Protein AF-A0A4R2QZV5-F1 (afdb_monomer_lite)

Structure (mmCIF, N/CA/C/O backbone):
data_AF-A0A4R2QZV5-F1
#
_entry.id   AF-A0A4R2QZV5-F1
#
loop_
_atom_site.group_PDB
_atom_site.id
_atom_site.type_symbol
_atom_site.label_atom_id
_atom_site.label_alt_id
_atom_site.label_comp_id
_atom_site.label_asym_id
_atom_site.label_entity_id
_atom_site.label_seq_id
_atom_site.pdbx_PDB_ins_code
_atom_site.Cartn_x
_atom_site.Cartn_y
_atom_site.Cartn_z
_atom_site.occupancy
_atom_site.B_iso_or_equiv
_atom_site.auth_seq_id
_atom_site.auth_comp_id
_atom_site.auth_asym_id
_atom_site.auth_atom_id
_atom_site.pdbx_PDB_model_num
ATOM 1 N N . MET A 1 1 ? -12.813 16.735 -7.550 1.00 34.84 1 MET A N 1
ATOM 2 C CA . MET A 1 1 ? -13.154 15.908 -6.375 1.00 34.84 1 MET A CA 1
ATOM 3 C C . MET A 1 1 ? -11.880 15.689 -5.577 1.00 34.84 1 MET A C 1
ATOM 5 O O . MET A 1 1 ? -10.913 15.198 -6.137 1.00 34.84 1 MET A O 1
ATOM 9 N N . SER A 1 2 ? -11.831 16.171 -4.337 1.00 33.59 2 SER A N 1
ATOM 10 C CA . SER A 1 2 ? -10.669 16.026 -3.454 1.00 33.59 2 SER A CA 1
ATOM 11 C C . SER A 1 2 ? -10.791 14.687 -2.725 1.00 33.59 2 SER A C 1
ATOM 13 O O . SER A 1 2 ? -11.632 14.533 -1.843 1.00 33.59 2 SER A O 1
ATOM 15 N N . THR A 1 3 ? -10.009 13.689 -3.127 1.00 48.59 3 THR A N 1
ATOM 16 C CA . THR A 1 3 ? -9.819 12.472 -2.331 1.00 48.59 3 THR A CA 1
ATOM 17 C C . THR A 1 3 ? -8.680 12.739 -1.360 1.00 48.59 3 THR A C 1
ATOM 19 O O . THR A 1 3 ? -7.524 12.433 -1.641 1.00 48.59 3 THR A O 1
ATOM 22 N N . ASN A 1 4 ? -8.989 13.372 -0.228 1.00 55.38 4 ASN A N 1
ATOM 23 C CA . ASN A 1 4 ? -8.030 13.482 0.865 1.00 55.38 4 ASN A CA 1
ATOM 24 C C . ASN A 1 4 ? -7.804 12.081 1.448 1.00 55.38 4 ASN A C 1
ATOM 26 O O . ASN A 1 4 ? -8.579 11.605 2.273 1.00 55.38 4 ASN A O 1
ATOM 30 N N . PHE A 1 5 ? -6.735 11.416 1.004 1.00 74.12 5 PHE A N 1
ATOM 31 C CA . PHE A 1 5 ? -6.313 10.117 1.531 1.00 74.12 5 PHE A CA 1
ATOM 32 C C . PHE A 1 5 ? -5.878 10.188 3.000 1.00 74.12 5 PHE A C 1
ATOM 34 O O . PHE A 1 5 ? -5.780 9.157 3.653 1.00 74.12 5 PHE A O 1
ATOM 41 N N . LEU A 1 6 ? -5.599 11.382 3.525 1.00 89.31 6 LEU A N 1
ATOM 42 C CA . LEU A 1 6 ? -5.077 11.557 4.872 1.00 89.31 6 LEU A CA 1
ATOM 43 C C . LEU A 1 6 ? -6.213 11.543 5.904 1.00 89.31 6 LEU A C 1
ATOM 45 O O . LEU A 1 6 ? -7.097 12.398 5.875 1.00 89.31 6 LEU A O 1
ATOM 49 N N . GLN A 1 7 ? -6.168 10.579 6.815 1.00 93.38 7 GLN A N 1
ATOM 50 C CA . GLN A 1 7 ? -7.101 10.419 7.927 1.00 93.38 7 GLN A CA 1
ATOM 51 C C . GLN A 1 7 ? -6.364 10.510 9.263 1.00 93.38 7 GLN A C 1
ATOM 53 O O . GLN A 1 7 ? -5.137 10.419 9.318 1.00 93.38 7 GLN A O 1
ATOM 58 N N . GLU A 1 8 ? -7.119 10.684 10.345 1.00 95.56 8 GLU A N 1
ATOM 59 C CA . GLU A 1 8 ? -6.585 10.710 11.703 1.00 95.56 8 GLU A CA 1
ATOM 60 C C . GLU A 1 8 ? -6.823 9.382 12.421 1.00 95.56 8 GLU A C 1
ATOM 62 O O . GLU A 1 8 ? -7.869 8.747 12.276 1.00 95.56 8 GLU A O 1
ATOM 67 N N . GLY A 1 9 ? -5.853 8.987 13.234 1.00 97.31 9 GLY A N 1
ATOM 68 C CA . GLY A 1 9 ? -5.904 7.822 14.104 1.00 97.31 9 GLY A CA 1
ATOM 69 C C . GLY A 1 9 ? -5.276 8.108 15.458 1.00 97.31 9 GLY A C 1
ATOM 70 O O . GLY A 1 9 ? -4.816 9.217 15.731 1.00 97.31 9 GLY A O 1
ATOM 71 N N . TRP A 1 10 ? -5.213 7.073 16.282 1.00 98.19 10 TRP A N 1
ATOM 72 C CA . TRP A 1 10 ? -4.488 7.061 17.542 1.00 98.19 10 TRP A CA 1
ATOM 73 C C . TRP A 1 10 ? -3.370 6.026 17.501 1.00 98.19 10 TRP A C 1
ATOM 75 O O . TRP A 1 10 ? -3.538 4.939 16.955 1.00 98.19 10 TRP A O 1
ATOM 85 N N . ALA A 1 11 ? -2.242 6.335 18.118 1.00 96.69 11 ALA A N 1
ATOM 86 C CA . ALA A 1 11 ? -1.211 5.364 18.463 1.00 96.69 11 ALA A CA 1
ATOM 87 C C . ALA A 1 11 ? -0.544 5.860 19.743 1.00 96.69 11 ALA A C 1
ATOM 89 O O . ALA A 1 11 ? -0.290 7.055 19.839 1.00 96.69 11 ALA A O 1
ATOM 90 N N . GLU A 1 12 ? -0.275 4.990 20.718 1.00 95.31 12 GLU A N 1
ATOM 91 C CA . GLU A 1 12 ? 0.458 5.367 21.943 1.00 95.31 12 GLU A CA 1
ATOM 92 C C . GLU A 1 12 ? -0.104 6.636 22.634 1.00 95.31 12 GLU A C 1
ATOM 94 O O . GLU A 1 12 ? 0.636 7.528 23.041 1.00 95.31 12 GLU A O 1
ATOM 99 N N . ASN A 1 13 ? -1.438 6.758 22.728 1.00 96.12 13 ASN A N 1
ATOM 100 C CA . ASN A 1 13 ? -2.152 7.910 23.309 1.00 96.12 13 ASN A CA 1
ATOM 101 C C . ASN A 1 13 ? -1.956 9.265 22.604 1.00 96.12 13 ASN A C 1
ATOM 103 O O . ASN A 1 13 ? -2.403 10.291 23.123 1.00 96.12 13 ASN A O 1
ATOM 107 N N . ARG A 1 14 ? -1.364 9.292 21.408 1.00 95.31 14 ARG A N 1
ATOM 108 C CA . ARG A 1 14 ? -1.182 10.505 20.603 1.00 95.31 14 ARG A CA 1
ATOM 109 C C . ARG A 1 14 ? -1.920 10.420 19.264 1.00 95.31 14 ARG A C 1
ATOM 111 O O . ARG A 1 14 ? -2.061 9.323 18.712 1.00 95.31 14 ARG A O 1
ATOM 118 N N . PRO A 1 15 ? -2.420 11.554 18.739 1.00 96.44 15 PRO A N 1
ATOM 119 C CA . PRO A 1 15 ? -3.034 11.566 17.423 1.00 96.44 15 PRO A CA 1
ATOM 120 C C . PRO A 1 15 ? -1.958 11.331 16.361 1.00 96.44 15 PRO A C 1
ATOM 122 O O . PRO A 1 15 ? -0.841 11.840 16.460 1.00 96.44 15 PRO A O 1
ATOM 125 N N . VAL A 1 16 ? -2.305 10.573 15.330 1.00 96.50 16 VAL A N 1
ATOM 126 C CA . VAL A 1 16 ? -1.460 10.337 14.156 1.00 96.50 16 VAL A CA 1
ATOM 127 C C . VAL A 1 16 ? -2.249 10.619 12.891 1.00 96.50 16 VAL A C 1
ATOM 129 O O . VAL A 1 16 ? -3.475 10.503 12.877 1.00 96.50 16 VAL A O 1
ATOM 132 N N . ARG A 1 17 ? -1.549 10.955 11.810 1.00 95.38 17 ARG A N 1
ATOM 133 C CA . ARG A 1 17 ? -2.134 11.003 10.470 1.00 95.38 17 ARG A CA 1
ATOM 134 C C . ARG A 1 17 ? -1.653 9.806 9.667 1.00 95.38 17 ARG A C 1
ATOM 136 O O . ARG A 1 17 ? -0.488 9.438 9.759 1.00 95.38 17 ARG A O 1
ATOM 143 N N . PHE A 1 18 ? -2.538 9.207 8.886 1.00 94.69 18 PHE A N 1
ATOM 144 C CA . PHE A 1 18 ? -2.209 8.068 8.035 1.00 94.69 18 PHE A CA 1
ATOM 145 C C . PHE A 1 18 ? -2.881 8.205 6.674 1.00 94.69 18 PHE A C 1
ATOM 147 O O . PHE A 1 18 ? -3.946 8.812 6.551 1.00 94.69 18 PHE A O 1
ATOM 154 N N . VAL A 1 19 ? -2.262 7.641 5.643 1.00 92.94 19 VAL A N 1
ATOM 155 C CA . VAL A 1 19 ? -2.863 7.558 4.311 1.00 92.94 19 VAL A CA 1
ATOM 156 C C . VAL A 1 19 ? -3.767 6.332 4.279 1.00 92.94 19 VAL A C 1
ATOM 158 O O . VAL A 1 19 ? -3.313 5.210 4.458 1.00 92.94 19 VAL A O 1
ATOM 161 N N . SER A 1 20 ? -5.056 6.530 4.047 1.00 92.25 20 SER A N 1
ATOM 162 C CA . SER A 1 20 ? -6.033 5.463 3.864 1.00 92.25 20 SER A CA 1
ATOM 163 C C . SER A 1 20 ? -5.994 4.977 2.416 1.00 92.25 20 SER A C 1
ATOM 165 O O . SER A 1 20 ? -6.729 5.465 1.558 1.00 92.25 20 SER A O 1
ATOM 167 N N . ALA A 1 21 ? -5.103 4.024 2.137 1.00 89.12 21 ALA A N 1
ATOM 168 C CA . ALA A 1 21 ? -4.953 3.401 0.819 1.00 89.12 21 ALA A CA 1
ATOM 169 C C . ALA A 1 21 ? -5.901 2.200 0.611 1.00 89.12 21 ALA A C 1
ATOM 171 O O . ALA A 1 21 ? -5.796 1.482 -0.382 1.00 89.12 21 ALA A O 1
ATOM 172 N N . GLY A 1 22 ? -6.853 2.001 1.528 1.00 89.44 22 GLY A N 1
ATOM 173 C CA . GLY A 1 22 ? -7.924 1.015 1.411 1.00 89.44 22 GLY A CA 1
ATOM 174 C C . GLY A 1 22 ? -7.547 -0.395 1.868 1.00 89.44 22 GLY A C 1
ATOM 175 O O . GLY A 1 22 ? -6.545 -0.617 2.551 1.00 89.44 22 GLY A O 1
ATOM 176 N N . LEU A 1 23 ? -8.404 -1.358 1.524 1.00 91.50 23 LEU A N 1
ATOM 177 C CA . LEU A 1 23 ? -8.157 -2.777 1.776 1.00 91.50 23 LEU A CA 1
ATOM 178 C C . LEU A 1 23 ? -7.091 -3.306 0.817 1.00 91.50 23 LEU A C 1
ATOM 180 O O . LEU A 1 23 ? -7.049 -2.932 -0.353 1.00 91.50 23 LEU A O 1
ATOM 184 N N . THR A 1 24 ? -6.245 -4.204 1.307 1.00 91.25 24 THR A N 1
ATOM 185 C CA . THR A 1 24 ? -5.155 -4.780 0.521 1.00 91.25 24 THR A CA 1
ATOM 186 C C . THR A 1 24 ? -5.053 -6.280 0.773 1.00 91.25 24 THR A C 1
ATOM 188 O O . THR A 1 24 ? -4.969 -6.692 1.929 1.00 91.25 24 THR A O 1
ATOM 191 N N . PRO A 1 25 ? -5.090 -7.129 -0.2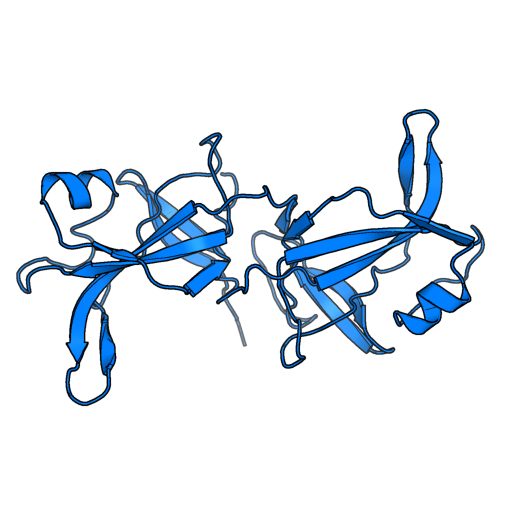68 1.00 92.31 25 PRO A N 1
ATOM 192 C CA . PRO A 1 25 ? -4.782 -8.541 -0.104 1.00 92.31 25 PRO A CA 1
ATOM 193 C C . PRO A 1 25 ? -3.280 -8.724 0.151 1.00 92.31 25 PRO A C 1
ATOM 195 O O . PRO A 1 25 ? -2.459 -7.931 -0.299 1.00 92.31 25 PRO A O 1
ATOM 198 N N . LEU A 1 26 ? -2.900 -9.802 0.839 1.00 92.44 26 LEU A N 1
ATOM 199 C CA . LEU A 1 26 ? -1.483 -10.131 1.062 1.00 92.44 26 LEU A CA 1
ATOM 200 C C . LEU A 1 26 ? -0.818 -10.828 -0.137 1.00 92.44 26 LEU A C 1
ATOM 202 O O . LEU A 1 26 ? 0.342 -11.226 -0.059 1.00 92.44 26 LEU A O 1
ATOM 206 N N . THR A 1 27 ? -1.540 -10.992 -1.245 1.00 92.94 27 THR A N 1
ATOM 207 C CA . THR A 1 27 ? -0.960 -11.434 -2.513 1.00 92.94 27 THR A CA 1
ATOM 208 C C . THR A 1 27 ? -0.085 -10.332 -3.101 1.00 92.94 27 THR A C 1
ATOM 210 O O . THR A 1 27 ? -0.336 -9.147 -2.882 1.00 92.94 27 THR A O 1
ATOM 213 N N . LEU A 1 28 ? 0.938 -10.722 -3.859 1.00 95.31 28 LEU A N 1
ATOM 214 C CA . LEU A 1 28 ? 1.825 -9.786 -4.543 1.00 95.31 28 LEU A CA 1
ATOM 215 C C . LEU A 1 28 ? 1.410 -9.653 -6.007 1.00 95.31 28 LEU A C 1
ATOM 217 O O . LEU A 1 28 ? 1.206 -10.661 -6.680 1.00 95.31 28 LEU A O 1
ATOM 221 N N . ALA A 1 29 ? 1.332 -8.416 -6.482 1.00 96.69 29 ALA A N 1
ATOM 222 C CA . ALA A 1 29 ? 1.233 -8.089 -7.898 1.00 96.69 29 ALA A CA 1
ATOM 223 C C . ALA A 1 29 ? 2.628 -7.786 -8.475 1.00 96.69 29 ALA A C 1
ATOM 225 O O . ALA A 1 29 ? 3.562 -7.481 -7.739 1.00 96.69 29 ALA A O 1
ATOM 226 N N . GLY A 1 30 ? 2.806 -7.856 -9.783 1.00 97.62 30 GLY A N 1
ATOM 227 C CA . GLY A 1 30 ? 4.051 -7.526 -10.471 1.00 97.62 30 GLY A CA 1
ATOM 228 C C . GLY A 1 30 ? 4.215 -6.026 -10.728 1.00 97.62 30 GLY A C 1
ATOM 229 O O . GLY A 1 30 ? 3.281 -5.320 -11.122 1.00 97.62 30 GLY A O 1
ATOM 230 N N . MET A 1 31 ? 5.438 -5.534 -10.542 1.00 98.50 31 MET A N 1
ATOM 231 C CA . MET A 1 31 ? 5.898 -4.243 -11.054 1.00 98.50 31 MET A CA 1
ATOM 232 C C . MET A 1 31 ? 7.212 -4.448 -11.805 1.00 98.50 31 MET A C 1
ATOM 234 O O . MET A 1 31 ? 8.182 -4.951 -11.243 1.00 98.50 31 MET A O 1
ATOM 238 N N . TYR A 1 32 ? 7.267 -4.028 -13.064 1.00 98.56 32 TYR A N 1
ATOM 239 C CA . TYR A 1 32 ? 8.449 -4.166 -13.909 1.00 98.56 32 TYR A CA 1
ATOM 240 C C . TYR A 1 32 ? 9.155 -2.823 -14.049 1.00 98.56 32 TYR A C 1
ATOM 242 O O . TYR A 1 32 ? 8.554 -1.823 -14.445 1.00 98.56 32 TYR A O 1
ATOM 250 N N . VAL A 1 33 ? 10.445 -2.811 -13.729 1.00 98.06 33 VAL A N 1
ATOM 251 C CA . VAL A 1 33 ? 11.303 -1.627 -13.741 1.00 98.06 33 VAL A CA 1
ATOM 252 C C . VAL A 1 33 ? 12.397 -1.838 -14.778 1.00 98.06 33 VAL A C 1
ATOM 254 O O . VAL A 1 33 ? 13.187 -2.778 -14.666 1.00 98.06 33 VAL A O 1
ATOM 257 N N . LEU A 1 34 ? 12.449 -0.964 -15.785 1.00 98.19 34 LEU A N 1
ATOM 258 C CA . LEU A 1 34 ? 13.446 -1.059 -16.848 1.00 98.19 34 LEU A CA 1
ATOM 259 C C . LEU A 1 34 ? 14.813 -0.570 -16.362 1.00 98.19 34 LEU A C 1
ATOM 261 O O . LEU A 1 34 ? 14.944 0.510 -15.779 1.00 98.19 34 LEU A O 1
ATOM 265 N N . ILE A 1 35 ? 15.838 -1.370 -16.630 1.00 97.94 35 ILE A N 1
ATOM 266 C CA . ILE A 1 35 ? 17.232 -1.095 -16.291 1.00 97.94 35 ILE A CA 1
ATOM 267 C C . ILE A 1 35 ? 18.111 -1.287 -17.528 1.00 97.94 35 ILE A C 1
ATOM 269 O O . ILE A 1 35 ? 17.776 -2.045 -18.436 1.00 97.94 35 ILE A O 1
ATOM 273 N N . ARG A 1 36 ? 19.264 -0.619 -17.548 1.00 96.19 36 ARG A N 1
ATOM 274 C CA . ARG A 1 36 ? 20.307 -0.814 -18.572 1.00 96.19 36 ARG A CA 1
ATOM 275 C C . ARG A 1 36 ? 21.414 -1.783 -18.141 1.00 96.19 36 ARG A C 1
ATOM 277 O O . ARG A 1 36 ? 22.427 -1.886 -18.819 1.00 96.19 36 ARG A O 1
ATOM 284 N N . GLY A 1 37 ? 21.267 -2.400 -16.969 1.00 95.81 37 GLY A N 1
ATOM 285 C CA . GLY A 1 37 ? 22.253 -3.295 -16.366 1.00 95.81 37 GLY A CA 1
ATOM 286 C C . GLY A 1 37 ? 22.402 -3.066 -14.862 1.00 95.81 37 GLY A C 1
ATOM 287 O O . GLY A 1 37 ? 21.533 -2.468 -14.219 1.00 95.81 37 GLY A O 1
ATOM 288 N N . TYR A 1 38 ? 23.518 -3.529 -14.304 1.00 96.25 38 TYR A N 1
ATOM 289 C CA . TYR A 1 38 ? 23.859 -3.392 -12.887 1.00 96.25 38 TYR A CA 1
ATOM 290 C C . TYR A 1 38 ? 25.193 -2.667 -12.717 1.00 96.25 38 TYR A C 1
ATOM 292 O O . TYR A 1 38 ? 26.085 -2.790 -13.556 1.00 96.25 38 TYR A O 1
ATOM 300 N N . ASP A 1 39 ? 25.335 -1.921 -11.627 1.00 95.94 39 ASP A N 1
ATOM 301 C CA . ASP A 1 39 ? 26.622 -1.378 -11.211 1.00 95.94 39 ASP A CA 1
ATOM 302 C C . ASP A 1 39 ? 27.539 -2.491 -10.643 1.00 95.94 39 ASP A C 1
ATOM 304 O O . ASP A 1 39 ? 27.074 -3.606 -10.373 1.00 95.94 39 ASP A O 1
ATOM 308 N N . PRO A 1 40 ? 28.842 -2.222 -10.424 1.00 96.31 40 PRO A N 1
ATOM 309 C CA . PRO A 1 40 ? 29.768 -3.212 -9.864 1.00 96.31 40 PRO A CA 1
ATOM 310 C C . PRO A 1 40 ? 29.406 -3.730 -8.462 1.00 96.31 40 PRO A C 1
ATOM 312 O O . PRO A 1 40 ? 29.910 -4.772 -8.052 1.00 96.31 40 PRO A O 1
ATOM 315 N N . LYS A 1 41 ? 28.549 -3.025 -7.712 1.00 95.31 41 LYS A N 1
ATOM 316 C CA . LYS A 1 41 ? 28.036 -3.446 -6.397 1.00 95.31 41 LYS A CA 1
ATOM 317 C C . LYS A 1 41 ? 26.736 -4.254 -6.515 1.00 95.31 41 LYS A C 1
ATOM 319 O O . LYS A 1 41 ? 26.187 -4.681 -5.502 1.00 95.31 41 LYS A O 1
ATOM 324 N N . GLY A 1 42 ? 26.242 -4.483 -7.733 1.00 92.12 42 GLY A N 1
ATOM 325 C CA . GLY A 1 42 ? 25.006 -5.208 -8.013 1.00 92.12 42 GLY A CA 1
ATOM 326 C C . GLY A 1 42 ? 23.736 -4.360 -7.909 1.00 92.12 42 GLY A C 1
ATOM 327 O O . GLY A 1 42 ? 22.641 -4.929 -7.942 1.00 92.12 42 GLY A O 1
ATOM 328 N N . GLY A 1 43 ? 23.858 -3.035 -7.794 1.00 94.94 43 GLY A N 1
ATOM 329 C CA . GLY A 1 43 ? 22.743 -2.092 -7.806 1.00 94.94 43 GLY A CA 1
ATOM 330 C C . GLY A 1 43 ? 22.151 -1.923 -9.212 1.00 94.94 43 GLY A C 1
ATOM 331 O O . GLY A 1 43 ? 22.899 -1.904 -10.190 1.00 94.94 43 GLY A O 1
ATOM 332 N N . PRO A 1 44 ? 20.817 -1.838 -9.366 1.00 96.31 44 PRO A N 1
ATOM 333 C CA . PRO A 1 44 ? 20.183 -1.676 -10.673 1.00 96.31 44 PRO A CA 1
ATOM 334 C C . PRO A 1 44 ? 20.464 -0.286 -11.264 1.00 96.31 44 PRO A C 1
ATOM 336 O O . PRO A 1 44 ? 20.216 0.736 -10.626 1.00 96.31 44 PRO A O 1
ATOM 339 N N . LEU A 1 45 ? 20.908 -0.234 -12.519 1.00 96.56 45 LEU A N 1
ATOM 340 C CA . LEU A 1 45 ? 21.069 1.014 -13.266 1.00 96.56 45 LEU A CA 1
ATOM 341 C C . LEU A 1 45 ? 19.768 1.335 -14.004 1.00 96.56 45 LEU A C 1
ATOM 343 O O . LEU A 1 45 ? 19.531 0.818 -15.097 1.00 96.56 45 LEU A O 1
ATOM 347 N N . LEU A 1 46 ? 18.922 2.182 -13.411 1.00 95.69 46 LEU A N 1
ATOM 348 C CA . LEU A 1 46 ? 17.627 2.558 -13.989 1.00 95.69 46 LEU A CA 1
ATOM 349 C C . LEU A 1 46 ? 17.770 3.136 -15.404 1.00 95.69 46 LEU A C 1
ATOM 351 O O . LEU A 1 46 ? 18.652 3.959 -15.682 1.00 95.69 46 LEU A O 1
ATOM 355 N N . LEU A 1 47 ? 16.861 2.738 -16.293 1.00 94.31 47 LEU A N 1
ATOM 356 C CA . LEU A 1 47 ? 16.728 3.357 -17.603 1.00 94.31 47 LEU A CA 1
ATOM 357 C C . LEU A 1 47 ? 15.904 4.644 -17.457 1.00 94.31 47 LEU A C 1
ATOM 359 O O . LEU A 1 47 ? 14.682 4.615 -17.334 1.00 94.31 47 LEU A O 1
ATOM 363 N N . ALA A 1 48 ? 16.595 5.783 -17.403 1.00 89.06 48 ALA A N 1
ATOM 364 C CA . ALA A 1 48 ? 15.982 7.071 -17.090 1.00 89.06 48 ALA A CA 1
ATOM 365 C C . ALA A 1 48 ? 14.792 7.405 -18.011 1.00 89.06 48 ALA A C 1
ATOM 367 O O . ALA A 1 48 ? 14.810 7.102 -19.202 1.00 89.06 48 ALA A O 1
ATOM 368 N N . ARG A 1 49 ? 13.784 8.096 -17.457 1.00 90.31 49 ARG A N 1
ATOM 369 C CA . ARG A 1 49 ? 12.554 8.564 -18.137 1.00 90.31 49 ARG A CA 1
ATOM 370 C C . ARG A 1 49 ? 11.575 7.473 -18.585 1.00 90.31 49 ARG A C 1
ATOM 372 O O . ARG A 1 49 ? 10.470 7.816 -19.004 1.00 90.31 49 ARG A O 1
ATOM 379 N N . HIS A 1 50 ? 11.932 6.195 -18.481 1.00 95.88 50 HIS A N 1
ATOM 380 C CA . HIS A 1 50 ? 10.980 5.107 -18.677 1.00 95.88 50 HIS A CA 1
ATOM 381 C C . HIS A 1 50 ? 10.104 4.935 -17.438 1.00 95.88 50 HIS A C 1
ATOM 383 O O . HIS A 1 50 ? 10.571 5.053 -16.306 1.00 95.88 50 HIS A O 1
ATOM 389 N N . LYS A 1 51 ? 8.819 4.678 -17.674 1.00 97.00 51 LYS A N 1
ATOM 390 C CA . LYS A 1 51 ? 7.834 4.421 -16.621 1.00 97.00 51 LYS A CA 1
ATOM 391 C C . LYS A 1 51 ? 7.862 2.941 -16.250 1.00 97.00 51 LYS A C 1
ATOM 393 O O . LYS A 1 51 ? 8.196 2.101 -17.087 1.00 97.00 51 LYS A O 1
ATOM 398 N N . GLN A 1 52 ? 7.489 2.622 -15.016 1.00 97.31 52 GLN A N 1
ATOM 399 C CA . GLN A 1 52 ? 7.275 1.235 -14.615 1.00 97.31 52 GLN A CA 1
ATOM 400 C C . GLN A 1 52 ? 6.074 0.651 -15.368 1.00 97.31 52 GLN A C 1
ATOM 402 O O . GLN A 1 52 ? 5.182 1.386 -15.799 1.00 97.31 52 GLN A O 1
ATOM 407 N N . VAL A 1 53 ? 6.038 -0.674 -15.495 1.00 98.56 53 VAL A N 1
ATOM 408 C CA . VAL A 1 53 ? 4.874 -1.405 -16.014 1.00 98.56 53 VAL A CA 1
ATOM 409 C C . VAL A 1 53 ? 4.219 -2.176 -14.876 1.00 98.56 53 VAL A C 1
ATOM 411 O O . VAL A 1 53 ? 4.902 -2.869 -14.121 1.00 98.56 53 VAL A O 1
ATOM 414 N N . LEU A 1 54 ? 2.900 -2.066 -14.756 1.00 98.50 54 LEU A N 1
ATOM 415 C CA . LEU A 1 54 ? 2.093 -2.795 -13.782 1.00 98.50 54 LEU A CA 1
ATOM 416 C C . LEU A 1 54 ? 1.394 -3.968 -14.471 1.00 98.50 54 LEU A C 1
ATOM 418 O O . LEU A 1 54 ? 0.782 -3.795 -15.526 1.00 98.50 54 LEU A O 1
ATOM 422 N N . ASP A 1 55 ? 1.437 -5.150 -13.862 1.00 97.69 55 ASP A N 1
ATOM 423 C CA . ASP A 1 55 ? 0.745 -6.336 -14.390 1.00 97.69 55 ASP A CA 1
ATOM 424 C C . ASP A 1 55 ? -0.780 -6.282 -14.218 1.00 97.69 55 ASP A C 1
ATOM 426 O O . ASP A 1 55 ? -1.530 -6.863 -14.993 1.00 97.69 55 ASP A O 1
ATOM 430 N N . THR A 1 56 ? -1.235 -5.573 -13.190 1.00 97.12 56 THR A N 1
ATOM 431 C CA . THR A 1 56 ? -2.622 -5.556 -12.731 1.00 97.12 56 THR A CA 1
ATOM 432 C C . THR A 1 56 ? -2.991 -4.187 -12.177 1.00 97.12 56 THR A C 1
ATOM 434 O O . THR A 1 56 ? -2.172 -3.498 -11.560 1.00 97.12 56 THR A O 1
ATOM 437 N N . ILE A 1 57 ? -4.260 -3.816 -12.312 1.00 96.19 57 ILE A N 1
ATOM 438 C CA . ILE A 1 57 ? -4.860 -2.588 -11.771 1.00 96.19 57 ILE A CA 1
ATOM 439 C C . ILE A 1 57 ? -6.154 -2.917 -10.994 1.00 96.19 57 ILE A C 1
ATOM 441 O O . ILE A 1 57 ? -6.634 -4.053 -11.075 1.00 96.19 57 ILE A O 1
ATOM 445 N N . PRO A 1 58 ? -6.720 -1.976 -10.208 1.00 93.81 58 PRO A N 1
ATOM 446 C CA . PRO A 1 58 ? -7.938 -2.217 -9.442 1.00 93.81 58 PRO A CA 1
ATOM 447 C C . PRO A 1 58 ? -9.080 -2.731 -10.325 1.00 93.81 58 PRO A C 1
ATOM 449 O O . PRO A 1 58 ? -9.296 -2.233 -11.426 1.00 93.81 58 PRO A O 1
ATOM 452 N N . GLY A 1 59 ? -9.810 -3.731 -9.829 1.00 91.81 59 GLY A N 1
ATOM 453 C CA . GLY A 1 59 ? -10.865 -4.425 -10.577 1.00 91.81 59 GLY A CA 1
ATOM 454 C C . GLY A 1 59 ? -10.403 -5.699 -11.292 1.00 91.81 59 GLY A C 1
ATOM 455 O O . GLY A 1 59 ? -11.245 -6.497 -11.694 1.00 91.81 59 GLY A O 1
ATOM 456 N N . MET A 1 60 ? -9.092 -5.943 -11.397 1.00 94.56 60 MET A N 1
ATOM 457 C CA . MET A 1 60 ? -8.550 -7.185 -11.955 1.00 94.56 60 MET A CA 1
ATOM 458 C C . MET A 1 60 ? -8.286 -8.242 -10.881 1.00 94.56 60 MET A C 1
ATOM 460 O O . MET A 1 60 ? -7.917 -7.934 -9.744 1.00 94.56 60 MET A O 1
ATOM 464 N N . SER A 1 61 ? -8.409 -9.512 -11.273 1.00 92.56 61 SER A N 1
ATOM 465 C CA . SER A 1 61 ? -7.947 -10.633 -10.452 1.00 92.56 61 SER A CA 1
ATOM 466 C C . SER A 1 61 ? -6.441 -10.525 -10.193 1.00 92.56 61 SER A C 1
ATOM 468 O O . SER A 1 61 ? -5.682 -10.143 -11.081 1.00 92.56 61 SER A O 1
ATOM 470 N N . GLY A 1 62 ? -6.012 -10.840 -8.971 1.00 90.56 62 GLY A N 1
ATOM 471 C CA . GLY A 1 62 ? -4.606 -10.750 -8.562 1.00 90.56 62 GLY A CA 1
ATOM 472 C C . GLY A 1 62 ? -4.106 -9.336 -8.244 1.00 90.56 62 GLY A C 1
ATOM 473 O O . GLY A 1 62 ? -2.969 -9.197 -7.800 1.00 90.56 62 GLY A O 1
ATOM 474 N N . HIS A 1 63 ? -4.934 -8.294 -8.403 1.00 94.06 63 HIS A N 1
ATOM 475 C CA . HIS A 1 63 ? -4.543 -6.936 -8.036 1.00 94.06 63 HIS A CA 1
ATOM 476 C C . HIS A 1 63 ? -4.170 -6.824 -6.550 1.00 94.06 63 HIS A C 1
ATOM 478 O O . HIS A 1 63 ? -4.895 -7.289 -5.668 1.00 94.06 63 HIS A O 1
ATOM 484 N N . SER A 1 64 ? -3.061 -6.137 -6.281 1.00 94.75 64 SER A N 1
ATOM 485 C CA . SER A 1 64 ? -2.607 -5.795 -4.938 1.00 94.75 64 SER A CA 1
ATOM 486 C C . SER A 1 64 ? -1.858 -4.465 -4.940 1.00 94.75 64 SER A C 1
ATOM 488 O O . SER A 1 64 ? -1.207 -4.105 -5.924 1.00 94.75 64 SER A O 1
ATOM 490 N N . ALA A 1 65 ? -1.919 -3.745 -3.816 1.00 94.69 65 ALA A N 1
ATOM 491 C CA . ALA A 1 65 ? -1.023 -2.619 -3.569 1.00 94.69 65 ALA A CA 1
ATOM 492 C C . ALA A 1 65 ? 0.408 -3.085 -3.271 1.00 94.69 65 ALA A C 1
ATOM 494 O O . ALA A 1 65 ? 1.346 -2.310 -3.420 1.00 94.69 65 ALA A O 1
ATOM 495 N N . LEU A 1 66 ? 0.589 -4.339 -2.851 1.00 96.56 66 LEU A N 1
ATOM 496 C CA . LEU A 1 66 ? 1.902 -4.919 -2.615 1.00 96.56 66 LEU A CA 1
ATOM 497 C C . LEU A 1 66 ? 2.459 -5.444 -3.927 1.00 96.56 66 LEU A C 1
ATOM 499 O O . LEU A 1 66 ? 1.869 -6.342 -4.533 1.00 96.56 66 LEU A O 1
ATOM 503 N N . ARG A 1 67 ? 3.590 -4.887 -4.366 1.00 97.25 67 ARG A N 1
ATOM 504 C CA . ARG A 1 67 ? 4.179 -5.239 -5.655 1.00 97.25 67 ARG A CA 1
ATOM 505 C C . ARG A 1 67 ? 5.570 -5.827 -5.538 1.00 97.25 67 ARG A C 1
ATOM 507 O O . ARG A 1 67 ? 6.471 -5.203 -4.986 1.00 97.25 67 ARG A O 1
ATOM 514 N N . LEU A 1 68 ? 5.735 -7.024 -6.088 1.00 97.62 68 LEU A N 1
ATOM 515 C CA . LEU A 1 68 ? 7.023 -7.658 -6.304 1.00 97.62 68 LEU A CA 1
ATOM 516 C C . LEU A 1 68 ? 7.709 -6.982 -7.489 1.00 97.62 68 LEU A C 1
ATOM 518 O O . LEU A 1 68 ? 7.160 -6.913 -8.590 1.00 97.62 68 LEU A O 1
ATOM 522 N N . VAL A 1 69 ? 8.912 -6.471 -7.255 1.00 98.00 69 VAL A N 1
ATOM 523 C CA . VAL A 1 69 ? 9.668 -5.762 -8.281 1.00 98.00 69 VAL A CA 1
ATOM 524 C C . VAL A 1 69 ? 10.454 -6.744 -9.139 1.00 98.00 69 VAL A C 1
ATOM 526 O O . VAL A 1 69 ? 11.197 -7.589 -8.637 1.00 98.00 69 VAL A O 1
ATOM 529 N N . HIS A 1 70 ? 10.327 -6.578 -10.449 1.00 98.44 70 HIS A N 1
ATOM 530 C CA . HIS A 1 70 ? 11.100 -7.257 -11.476 1.00 98.44 70 HIS A CA 1
ATOM 531 C C . HIS A 1 70 ? 11.985 -6.230 -12.179 1.00 98.44 70 HIS A C 1
ATOM 533 O O . HIS A 1 70 ? 11.489 -5.305 -12.822 1.00 98.44 70 HIS A O 1
ATOM 539 N N . PHE A 1 71 ? 13.301 -6.390 -12.083 1.00 98.44 71 PHE A N 1
ATOM 540 C CA . PHE A 1 71 ? 14.231 -5.601 -12.880 1.00 98.44 71 PHE A CA 1
ATOM 541 C C . PHE A 1 71 ? 14.377 -6.226 -14.261 1.00 98.44 71 PHE A C 1
ATOM 543 O O . PHE A 1 71 ? 14.729 -7.401 -14.378 1.00 98.44 71 PHE A O 1
ATOM 550 N N . VAL A 1 72 ? 14.102 -5.433 -15.291 1.00 98.31 72 VAL A N 1
ATOM 551 C CA . VAL A 1 72 ? 14.104 -5.857 -16.690 1.00 98.31 72 VAL A CA 1
ATOM 552 C C . VAL A 1 72 ? 15.235 -5.142 -17.406 1.00 98.31 72 VAL A C 1
ATOM 554 O O . VAL A 1 72 ? 15.176 -3.935 -17.630 1.00 98.31 72 VAL A O 1
ATOM 557 N N . GLU A 1 73 ? 16.269 -5.890 -17.757 1.00 98.06 73 GLU A N 1
ATOM 558 C CA . GLU A 1 73 ? 17.367 -5.389 -18.569 1.00 98.06 73 GLU A CA 1
ATOM 559 C C . GLU A 1 73 ? 16.931 -5.296 -20.028 1.00 98.06 73 GLU A C 1
ATOM 561 O O . GLU A 1 73 ? 16.437 -6.271 -20.599 1.00 98.06 73 GLU A O 1
ATOM 566 N N . VAL A 1 74 ? 17.089 -4.114 -20.616 1.00 97.44 74 VAL A N 1
ATOM 567 C CA . VAL A 1 74 ? 16.726 -3.805 -22.005 1.00 97.44 74 VAL A CA 1
ATOM 568 C C . VAL A 1 74 ? 17.857 -3.032 -22.686 1.00 97.44 74 VAL A C 1
ATOM 570 O O . VAL A 1 74 ? 18.790 -2.568 -22.028 1.00 97.44 74 VAL A O 1
ATOM 573 N N . ALA A 1 75 ? 17.765 -2.871 -24.008 1.00 95.56 75 ALA A N 1
ATOM 574 C CA . ALA A 1 75 ? 18.715 -2.061 -24.764 1.00 95.56 75 ALA A CA 1
ATOM 575 C C . ALA A 1 75 ? 18.765 -0.607 -24.230 1.00 95.56 75 ALA A C 1
ATOM 577 O O . ALA A 1 75 ? 17.716 -0.017 -23.954 1.00 95.56 75 ALA A O 1
ATOM 578 N N . PRO A 1 76 ? 19.960 -0.009 -24.062 1.00 91.31 76 PRO A N 1
ATOM 579 C CA . PRO A 1 76 ? 20.114 1.302 -23.425 1.00 91.31 76 PRO A CA 1
ATOM 580 C C . PRO A 1 76 ? 19.563 2.468 -24.261 1.00 91.31 76 PRO A C 1
ATOM 582 O O . PRO A 1 76 ? 19.278 3.530 -23.711 1.00 91.31 76 PRO A O 1
ATOM 585 N N . ASP A 1 77 ? 19.414 2.278 -25.569 1.00 93.00 77 ASP A N 1
ATOM 586 C CA . ASP A 1 77 ? 18.886 3.233 -26.545 1.00 93.00 77 ASP A CA 1
ATOM 587 C C . ASP A 1 77 ? 17.383 3.050 -26.814 1.00 93.00 77 ASP A C 1
ATOM 589 O O . ASP A 1 77 ? 16.823 3.701 -27.697 1.00 93.00 77 ASP A O 1
ATOM 593 N N . LEU A 1 78 ? 16.711 2.192 -26.036 1.00 95.19 78 LEU A N 1
ATOM 594 C CA . LEU A 1 78 ? 15.285 1.934 -26.179 1.00 95.19 78 LEU A CA 1
ATOM 595 C C . LEU A 1 78 ? 14.481 3.249 -26.103 1.00 95.19 78 LEU A C 1
ATOM 597 O O . LEU A 1 78 ? 14.521 3.931 -25.067 1.00 95.19 78 LEU A O 1
ATOM 601 N N . PRO A 1 79 ? 13.702 3.601 -27.147 1.00 95.00 79 PRO A N 1
ATOM 602 C CA . PRO A 1 79 ? 12.930 4.834 -27.132 1.00 95.00 79 PRO A CA 1
ATOM 603 C C . PRO A 1 79 ? 11.905 4.836 -25.993 1.00 95.00 79 PRO A C 1
ATOM 605 O O . PRO A 1 79 ? 11.277 3.814 -25.695 1.00 95.00 79 PRO A O 1
ATOM 608 N N . VAL A 1 80 ? 11.740 5.993 -25.350 1.00 94.81 80 VAL A N 1
ATOM 609 C CA . VAL A 1 80 ? 10.806 6.182 -24.228 1.00 94.81 80 VAL A CA 1
ATOM 610 C C . VAL A 1 80 ? 9.383 5.827 -24.657 1.00 94.81 80 VAL A C 1
ATOM 612 O O . VAL A 1 80 ? 8.987 6.072 -25.793 1.00 94.81 80 VAL A O 1
ATOM 615 N N . ASP A 1 81 ? 8.614 5.253 -23.730 1.00 92.62 81 ASP A N 1
ATOM 616 C CA . ASP A 1 81 ? 7.212 4.886 -23.942 1.00 92.62 81 ASP A CA 1
ATOM 617 C C . ASP A 1 81 ? 7.005 3.871 -25.084 1.00 92.62 81 ASP A C 1
ATOM 619 O O . ASP A 1 81 ? 5.952 3.842 -25.709 1.00 92.62 81 ASP A O 1
ATOM 623 N N . THR A 1 82 ? 7.983 2.999 -25.349 1.00 96.06 82 THR A N 1
ATOM 624 C CA . THR A 1 82 ? 7.821 1.848 -26.265 1.00 96.06 82 THR A CA 1
ATOM 625 C C . THR A 1 82 ? 7.524 0.528 -25.556 1.00 96.06 82 THR A C 1
ATOM 627 O O . THR A 1 82 ? 7.180 -0.450 -26.217 1.00 96.06 82 THR A O 1
ATOM 630 N N . VAL A 1 83 ? 7.654 0.495 -24.228 1.00 97.62 83 VAL A N 1
ATOM 631 C CA . VAL A 1 83 ? 7.286 -0.634 -23.369 1.00 97.62 83 VAL A CA 1
ATOM 632 C C . VAL A 1 83 ? 6.105 -0.200 -22.515 1.00 97.62 83 VAL A C 1
ATOM 634 O O . VAL A 1 83 ? 6.281 0.593 -21.590 1.00 97.62 83 VAL A O 1
ATOM 637 N N . LYS A 1 84 ? 4.903 -0.678 -22.850 1.00 98.25 84 LYS A N 1
ATOM 638 C CA . LYS A 1 84 ? 3.660 -0.246 -22.192 1.00 98.25 84 LYS A CA 1
ATOM 639 C C . LYS A 1 84 ? 2.806 -1.387 -21.634 1.00 98.25 84 LYS A C 1
ATOM 641 O O . LYS A 1 84 ? 1.718 -1.135 -21.119 1.00 98.25 84 LYS A O 1
ATOM 646 N N . SER A 1 85 ? 3.269 -2.626 -21.737 1.00 98.31 85 SER A N 1
ATOM 647 C CA . SER A 1 85 ? 2.575 -3.818 -21.243 1.00 98.31 85 SER A CA 1
ATOM 648 C C . SER A 1 85 ? 3.565 -4.875 -20.767 1.00 98.31 85 SER A C 1
ATOM 650 O O . SER A 1 85 ? 4.763 -4.811 -21.064 1.00 98.31 85 SER A O 1
ATOM 652 N N . VAL A 1 86 ? 3.073 -5.879 -20.038 1.00 97.75 86 VAL A N 1
ATOM 653 C CA . VAL A 1 86 ? 3.910 -7.028 -19.653 1.00 97.75 86 VAL A CA 1
ATOM 654 C C . VAL A 1 86 ? 4.357 -7.796 -20.899 1.00 97.75 86 VAL A C 1
ATOM 656 O O . VAL A 1 86 ? 5.494 -8.254 -20.975 1.00 97.75 86 VAL A O 1
ATOM 659 N N . GLN A 1 87 ? 3.514 -7.871 -21.929 1.00 98.12 87 GLN A N 1
ATOM 660 C CA . GLN A 1 87 ? 3.898 -8.470 -23.204 1.00 98.12 87 GLN A CA 1
ATOM 661 C C . GLN A 1 87 ? 5.055 -7.708 -23.872 1.00 98.12 87 GLN A C 1
ATOM 663 O O . GLN A 1 87 ? 5.990 -8.329 -24.382 1.00 98.12 87 GLN A O 1
ATOM 668 N N . ASP A 1 88 ? 5.038 -6.372 -23.835 1.00 98.12 88 ASP A N 1
ATOM 669 C CA . ASP A 1 88 ? 6.139 -5.557 -24.350 1.00 98.12 88 ASP A CA 1
ATOM 670 C C . ASP A 1 88 ? 7.440 -5.787 -23.585 1.00 98.12 88 ASP A C 1
ATOM 672 O O . ASP A 1 88 ? 8.504 -5.831 -24.213 1.00 98.12 88 ASP A O 1
ATOM 676 N N . VAL A 1 89 ? 7.345 -5.927 -22.257 1.00 97.75 89 VAL A N 1
ATOM 677 C CA . VAL A 1 89 ? 8.463 -6.284 -21.377 1.00 97.75 89 VAL A CA 1
ATOM 678 C C . VAL A 1 89 ? 9.066 -7.607 -21.831 1.00 97.75 89 VAL A C 1
ATOM 680 O O . VAL A 1 89 ? 10.251 -7.654 -22.143 1.00 97.75 89 VAL A O 1
ATOM 683 N N . LEU A 1 90 ? 8.258 -8.664 -21.938 1.00 96.25 90 LEU A N 1
ATOM 684 C CA . LEU A 1 90 ? 8.737 -9.999 -22.310 1.00 96.25 90 LEU A CA 1
ATOM 685 C C . LEU A 1 90 ? 9.362 -10.029 -23.708 1.00 96.25 90 LEU A C 1
ATOM 687 O O . LEU A 1 90 ? 10.345 -10.729 -23.925 1.00 96.25 90 LEU A O 1
ATOM 691 N N . LYS A 1 91 ? 8.834 -9.239 -24.648 1.00 97.50 91 LYS A N 1
ATOM 692 C CA . LYS A 1 91 ? 9.365 -9.143 -26.013 1.00 97.50 91 LYS A CA 1
ATOM 693 C C . LYS A 1 91 ? 10.739 -8.466 -26.086 1.00 97.50 91 LYS A C 1
ATOM 695 O O . LYS A 1 91 ? 11.491 -8.730 -27.019 1.00 97.50 91 LYS A O 1
ATOM 700 N N . ARG A 1 92 ? 11.039 -7.546 -25.165 1.00 96.62 92 ARG A N 1
ATOM 701 C CA . ARG A 1 92 ? 12.233 -6.676 -25.218 1.00 96.62 92 ARG A CA 1
ATOM 702 C C . ARG A 1 92 ? 13.256 -6.966 -24.125 1.00 96.62 92 ARG A C 1
ATOM 704 O O . ARG A 1 92 ? 14.351 -6.411 -24.170 1.00 96.62 92 ARG A O 1
ATOM 711 N N . ALA A 1 93 ? 12.903 -7.795 -23.149 1.00 97.19 93 ALA A N 1
ATOM 712 C CA . ALA A 1 93 ? 13.788 -8.172 -22.065 1.00 97.19 93 ALA A CA 1
ATOM 713 C C . ALA A 1 93 ? 14.990 -8.954 -22.607 1.0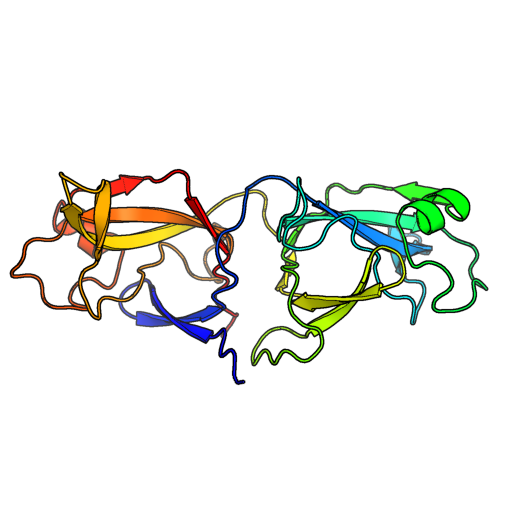0 97.19 93 ALA A C 1
ATOM 715 O O . ALA A 1 93 ? 14.842 -10.033 -23.174 1.00 97.19 93 ALA A O 1
ATOM 716 N N . LEU A 1 94 ? 16.187 -8.431 -22.363 1.00 97.12 94 LEU A N 1
ATOM 717 C CA . LEU A 1 94 ? 17.431 -9.191 -22.476 1.00 97.12 94 LEU A CA 1
ATOM 718 C C . LEU A 1 94 ? 17.575 -10.129 -21.275 1.00 97.12 94 LEU A C 1
ATOM 720 O O . LEU A 1 94 ? 18.044 -11.259 -21.396 1.00 97.12 94 LEU A O 1
ATOM 724 N N . ARG A 1 95 ? 17.144 -9.655 -20.100 1.00 96.81 95 ARG A N 1
ATOM 725 C CA . ARG A 1 95 ? 17.153 -10.409 -18.847 1.00 96.81 95 ARG A CA 1
ATOM 726 C C . ARG A 1 95 ? 16.086 -9.886 -17.893 1.00 96.81 95 ARG A C 1
ATOM 728 O O . ARG A 1 95 ? 15.842 -8.685 -17.828 1.00 96.81 95 ARG A O 1
ATOM 735 N N . VAL A 1 96 ? 15.502 -10.778 -17.094 1.00 97.50 96 VAL A N 1
ATOM 736 C CA . VAL A 1 96 ? 14.611 -10.418 -15.980 1.00 97.50 96 VAL A CA 1
ATOM 737 C C . VAL A 1 96 ? 15.196 -10.956 -14.678 1.00 97.50 96 VAL A C 1
ATOM 739 O O . VAL A 1 96 ? 15.566 -12.126 -14.597 1.00 97.50 96 VAL A O 1
ATOM 742 N N . ARG A 1 97 ? 15.288 -10.111 -13.647 1.00 97.00 97 ARG A N 1
ATOM 743 C CA . ARG A 1 97 ? 15.715 -10.500 -12.296 1.00 97.00 97 ARG A CA 1
ATOM 744 C C . ARG A 1 97 ? 14.682 -10.068 -11.267 1.00 97.00 97 ARG A C 1
ATOM 746 O O . ARG A 1 97 ? 14.304 -8.902 -11.209 1.00 97.00 97 ARG A O 1
ATOM 753 N N . THR A 1 98 ? 14.328 -10.994 -10.386 1.00 97.00 98 THR A N 1
ATOM 754 C CA . THR A 1 98 ? 13.399 -10.758 -9.277 1.00 97.00 98 THR A CA 1
ATOM 755 C C . THR A 1 98 ? 14.172 -10.833 -7.961 1.00 97.00 98 THR A C 1
ATOM 757 O O . THR A 1 98 ? 14.419 -11.931 -7.470 1.00 97.00 98 THR A O 1
ATOM 760 N N . PRO A 1 99 ? 14.613 -9.703 -7.384 1.00 94.12 99 PRO A N 1
ATOM 761 C CA . PRO A 1 99 ? 15.438 -9.699 -6.173 1.00 94.12 99 PRO A CA 1
ATOM 762 C C . PRO A 1 99 ? 14.670 -10.041 -4.883 1.00 94.12 99 PRO A C 1
ATOM 764 O O . PRO A 1 99 ? 15.259 -9.987 -3.812 1.00 94.12 99 PRO A O 1
ATOM 767 N N . GLY A 1 100 ? 13.365 -10.331 -4.955 1.00 94.06 100 GLY A N 1
ATOM 768 C CA . GLY A 1 100 ? 12.514 -10.490 -3.769 1.00 94.06 100 GLY A CA 1
ATOM 769 C C . GLY A 1 100 ? 12.124 -9.162 -3.106 1.00 94.06 100 GLY A C 1
ATOM 770 O O . GLY A 1 100 ? 11.604 -9.160 -1.996 1.00 94.06 100 GLY A O 1
ATOM 771 N N . MET A 1 101 ? 12.371 -8.031 -3.775 1.00 95.19 101 MET A N 1
ATOM 772 C CA . MET A 1 101 ? 11.996 -6.704 -3.289 1.00 95.19 101 MET A CA 1
ATOM 773 C C . MET A 1 101 ? 10.494 -6.484 -3.459 1.00 95.19 101 MET A C 1
ATOM 775 O O . MET A 1 101 ? 9.981 -6.559 -4.576 1.00 95.19 101 MET A O 1
ATOM 779 N N . VAL A 1 102 ? 9.812 -6.174 -2.359 1.00 96.75 102 VAL A N 1
ATOM 780 C CA . VAL A 1 102 ? 8.393 -5.810 -2.349 1.00 96.75 102 VAL A CA 1
ATOM 781 C C . VAL A 1 102 ? 8.266 -4.325 -2.036 1.00 96.75 102 VAL A C 1
ATOM 783 O O . VAL A 1 102 ? 8.891 -3.829 -1.098 1.00 96.75 102 VAL A O 1
ATOM 786 N N . VAL A 1 103 ? 7.449 -3.619 -2.808 1.00 97.00 103 VAL A N 1
ATOM 787 C CA . VAL A 1 103 ? 7.087 -2.219 -2.566 1.00 97.00 103 VAL A CA 1
ATOM 788 C C . VAL A 1 103 ? 5.599 -2.091 -2.280 1.00 97.00 103 VAL A C 1
ATOM 790 O O . VAL A 1 103 ? 4.790 -2.911 -2.719 1.00 97.00 103 VAL A O 1
ATOM 793 N N . ASN A 1 104 ? 5.235 -1.050 -1.544 1.00 96.12 104 ASN A N 1
ATOM 794 C CA . ASN A 1 104 ? 3.857 -0.635 -1.360 1.00 96.12 104 ASN A CA 1
ATOM 795 C C . ASN A 1 104 ? 3.529 0.446 -2.403 1.00 96.12 104 ASN A C 1
ATOM 797 O O . ASN A 1 104 ? 4.018 1.570 -2.329 1.00 96.12 104 ASN A O 1
ATOM 801 N N . ALA A 1 105 ? 2.747 0.072 -3.410 1.00 96.38 105 ALA A N 1
ATOM 802 C CA . ALA A 1 105 ? 2.431 0.878 -4.582 1.00 96.38 105 ALA A CA 1
ATOM 803 C C . ALA A 1 105 ? 0.947 0.724 -4.982 1.00 96.38 105 ALA A C 1
ATOM 805 O O . ALA A 1 105 ? 0.638 0.117 -6.020 1.00 96.38 105 ALA A O 1
ATOM 806 N N . PRO A 1 106 ? -0.002 1.226 -4.162 1.00 95.19 106 PRO A N 1
ATOM 807 C CA . PRO A 1 106 ? -1.418 1.199 -4.496 1.00 95.19 106 PRO A CA 1
ATOM 808 C C . PRO A 1 106 ? -1.670 2.056 -5.736 1.00 95.19 106 PRO A C 1
ATOM 810 O O . PRO A 1 106 ? -1.169 3.177 -5.852 1.00 95.19 106 PRO A O 1
ATOM 813 N N . VAL A 1 107 ? -2.467 1.520 -6.657 1.00 95.25 107 VAL A N 1
ATOM 814 C CA . VAL A 1 107 ? -2.860 2.227 -7.879 1.00 95.25 107 VAL A CA 1
ATOM 815 C C . VAL A 1 107 ? -3.943 3.235 -7.542 1.00 95.25 107 VAL A C 1
ATOM 817 O O . VAL A 1 107 ? -4.909 2.919 -6.850 1.00 95.25 107 VAL A O 1
ATOM 820 N N . VAL A 1 108 ? -3.779 4.442 -8.059 1.00 93.31 108 VAL A N 1
ATOM 821 C CA . VAL A 1 108 ? -4.681 5.575 -7.868 1.00 93.31 108 VAL A CA 1
ATOM 822 C C . VAL A 1 108 ? -4.940 6.253 -9.217 1.00 93.31 108 VAL A C 1
ATOM 824 O O . VAL A 1 108 ? -4.171 6.052 -10.163 1.00 93.31 108 VAL A O 1
ATOM 827 N N . PRO A 1 109 ? -6.003 7.067 -9.340 1.00 91.75 109 PRO A N 1
ATOM 828 C CA . PRO A 1 109 ? -6.164 7.936 -10.500 1.00 91.75 109 PRO A CA 1
ATOM 829 C C . PRO A 1 109 ? -4.916 8.798 -10.712 1.00 91.75 109 PRO A C 1
ATOM 831 O O . PRO A 1 109 ? -4.315 9.273 -9.746 1.00 91.75 109 PRO A O 1
ATOM 834 N N . LEU A 1 110 ? -4.517 9.003 -11.967 1.00 92.38 110 LEU A N 1
ATOM 835 C CA . LEU A 1 110 ? -3.290 9.732 -12.299 1.00 92.38 110 LEU A CA 1
ATOM 836 C C . LEU A 1 110 ? -3.357 11.201 -11.849 1.00 92.38 110 LEU A C 1
ATOM 838 O O . LEU A 1 110 ? -2.355 11.790 -11.457 1.00 92.38 110 LEU A O 1
ATOM 842 N N . GLU A 1 111 ? -4.556 11.773 -11.878 1.00 91.25 111 GLU A N 1
ATOM 843 C CA . GLU A 1 111 ? -4.897 13.127 -11.454 1.00 91.25 111 GLU A CA 1
ATOM 844 C C . GLU A 1 111 ? -5.163 13.263 -9.948 1.00 91.25 111 GLU A C 1
ATOM 846 O O . GLU A 1 111 ? -5.497 14.356 -9.473 1.00 91.25 111 GLU A O 1
ATOM 851 N N . ALA A 1 112 ? -5.053 12.167 -9.189 1.00 88.69 112 ALA A N 1
ATOM 852 C CA . ALA A 1 112 ? -5.190 12.222 -7.746 1.00 88.69 112 ALA A CA 1
ATOM 853 C C . ALA A 1 112 ? -4.150 13.182 -7.144 1.00 88.69 112 ALA A C 1
ATOM 855 O O . ALA A 1 112 ? -3.145 13.548 -7.754 1.00 88.69 112 ALA A O 1
ATOM 856 N N . LYS A 1 113 ? -4.401 13.615 -5.911 1.00 85.62 113 LYS A N 1
ATOM 857 C CA . LYS A 1 113 ? -3.451 14.415 -5.139 1.00 85.62 113 LYS A CA 1
ATOM 858 C C . LYS A 1 113 ? -3.149 13.683 -3.850 1.00 85.62 113 LYS A C 1
ATOM 860 O O . LYS A 1 113 ? -4.066 13.250 -3.157 1.00 85.62 113 LYS A O 1
ATOM 865 N N . SER A 1 114 ? -1.870 13.571 -3.527 1.00 85.75 114 SER A N 1
ATOM 866 C CA . SER A 1 114 ? -1.411 13.017 -2.263 1.00 85.75 114 SER A CA 1
ATOM 867 C C . SER A 1 114 ? -0.536 14.055 -1.564 1.00 85.75 114 SER A C 1
ATOM 869 O O . SER A 1 114 ? 0.402 14.560 -2.179 1.00 85.75 114 SER A O 1
ATOM 871 N N . PRO A 1 115 ? -0.844 14.410 -0.304 1.00 82.25 115 PRO A N 1
ATOM 872 C CA . PRO A 1 115 ? -0.050 15.378 0.446 1.00 82.25 115 PRO A CA 1
ATOM 873 C C . PRO A 1 115 ? 1.264 14.793 0.982 1.00 82.25 115 PRO A C 1
ATOM 875 O O . PRO A 1 115 ? 2.047 15.535 1.560 1.00 82.25 115 PRO A O 1
ATOM 878 N N . VAL A 1 116 ? 1.484 13.480 0.841 1.00 90.06 116 VAL A N 1
ATOM 879 C CA . VAL A 1 116 ? 2.612 12.770 1.463 1.00 90.06 116 VAL A CA 1
ATOM 880 C C . VAL A 1 116 ? 3.475 12.080 0.414 1.00 90.06 116 VAL A C 1
ATOM 882 O O . VAL A 1 116 ? 4.646 12.400 0.262 1.00 90.06 116 VAL A O 1
ATOM 885 N N . TYR A 1 117 ? 2.896 11.113 -0.296 1.00 91.50 117 TYR A N 1
ATOM 886 C CA . TYR A 1 117 ? 3.618 10.287 -1.260 1.00 91.50 117 TYR A CA 1
ATOM 887 C C . TYR A 1 117 ? 3.424 10.819 -2.676 1.00 91.50 117 TYR A C 1
ATOM 889 O O . TYR A 1 117 ? 2.301 11.222 -3.006 1.00 91.50 117 TYR A O 1
ATOM 897 N N . PRO A 1 118 ? 4.459 10.810 -3.528 1.00 93.25 118 PRO A N 1
ATOM 898 C CA . PRO A 1 118 ? 4.304 11.210 -4.914 1.00 93.25 118 PRO A CA 1
ATOM 899 C C . PRO A 1 118 ? 3.425 10.206 -5.662 1.00 93.25 118 PRO A C 1
ATOM 901 O O . PRO A 1 118 ? 3.419 9.007 -5.373 1.00 93.25 118 PRO A O 1
ATOM 904 N N . ILE A 1 119 ? 2.692 10.713 -6.651 1.00 94.38 119 ILE A N 1
ATOM 905 C CA . ILE A 1 119 ? 1.980 9.876 -7.614 1.00 94.38 119 ILE A CA 1
ATOM 906 C C . ILE A 1 119 ? 2.892 9.699 -8.816 1.00 94.38 119 ILE A C 1
ATOM 908 O O . ILE A 1 119 ? 3.257 10.672 -9.478 1.00 94.38 119 ILE A O 1
ATOM 912 N N . VAL A 1 120 ? 3.273 8.455 -9.080 1.00 96.69 120 VAL A N 1
ATOM 913 C CA . VAL A 1 120 ? 4.180 8.102 -10.167 1.00 96.69 120 VAL A CA 1
ATOM 914 C C . VAL A 1 120 ? 3.366 7.509 -11.321 1.00 96.69 120 VAL A C 1
ATOM 916 O O . VAL A 1 120 ? 2.573 6.589 -11.098 1.00 96.69 120 VAL A O 1
ATOM 919 N N . PRO A 1 121 ? 3.516 8.026 -12.554 1.00 97.44 121 PRO A N 1
ATOM 920 C CA . PRO A 1 121 ? 2.856 7.455 -13.718 1.00 97.44 121 PRO A CA 1
ATOM 921 C C . PRO A 1 121 ? 3.491 6.114 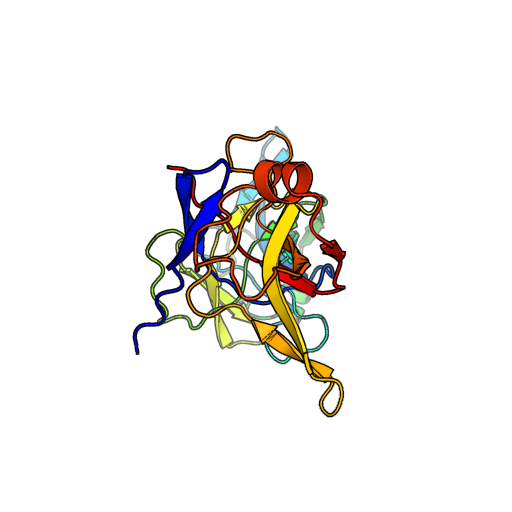-14.097 1.00 97.44 121 PRO A C 1
ATOM 923 O O . PRO A 1 121 ? 4.711 6.004 -14.212 1.00 97.44 121 PRO A O 1
ATOM 926 N N . ALA A 1 122 ? 2.653 5.125 -14.383 1.00 97.94 122 ALA A N 1
ATOM 927 C CA . ALA A 1 122 ? 3.048 3.801 -14.844 1.00 97.94 122 ALA A CA 1
ATOM 928 C C . ALA A 1 122 ? 2.189 3.349 -16.030 1.00 97.94 122 ALA A C 1
ATOM 930 O O . ALA A 1 122 ? 1.067 3.820 -16.222 1.00 97.94 122 ALA A O 1
ATOM 931 N N . TRP A 1 123 ? 2.724 2.429 -16.827 1.00 98.38 123 TRP A N 1
ATOM 932 C CA . TRP A 1 123 ? 1.999 1.795 -17.921 1.00 98.38 123 TRP A CA 1
ATOM 933 C C . TRP A 1 123 ? 1.275 0.531 -17.448 1.00 98.38 123 TRP A C 1
ATOM 935 O O . TRP A 1 123 ? 1.815 -0.253 -16.668 1.00 98.38 123 TRP A O 1
ATOM 945 N N . HIS A 1 124 ? 0.077 0.302 -17.970 1.00 97.81 124 HIS A N 1
ATOM 946 C CA . HIS A 1 124 ? -0.633 -0.969 -17.897 1.00 97.81 124 HIS A CA 1
ATOM 947 C C . HIS A 1 124 ? -1.386 -1.176 -19.212 1.00 97.81 124 HIS A C 1
ATOM 949 O O . HIS A 1 124 ? -2.254 -0.375 -19.551 1.00 97.81 124 HIS A O 1
ATOM 955 N N . GLU A 1 125 ? -1.030 -2.219 -19.965 1.00 97.50 125 GLU A N 1
ATOM 956 C CA . GLU A 1 125 ? -1.675 -2.581 -21.239 1.00 97.50 125 GLU A CA 1
ATOM 957 C C . GLU A 1 125 ? -1.901 -1.392 -22.197 1.00 97.50 125 GLU A C 1
ATOM 959 O O . GLU A 1 125 ? -2.977 -1.193 -22.756 1.00 97.50 125 GLU A O 1
ATOM 964 N N . GLY A 1 126 ? -0.873 -0.555 -22.376 1.00 97.50 126 GLY A N 1
ATOM 965 C CA . GLY A 1 126 ? -0.928 0.607 -23.273 1.00 97.50 126 GLY A CA 1
ATOM 966 C C . GLY A 1 126 ? -1.570 1.866 -22.678 1.00 97.50 126 GLY A C 1
ATOM 967 O O . GLY A 1 126 ? -1.475 2.930 -23.292 1.00 97.50 126 GLY A O 1
ATOM 968 N N . LEU A 1 127 ? -2.167 1.779 -21.487 1.00 97.12 127 LEU A N 1
ATOM 969 C CA . LEU A 1 127 ? -2.819 2.881 -20.780 1.00 97.12 127 LEU A CA 1
ATOM 970 C C . LEU A 1 127 ? -1.948 3.406 -19.634 1.00 97.12 127 LEU A C 1
ATOM 972 O O . LEU A 1 127 ? -1.185 2.659 -19.020 1.00 97.12 127 LEU A O 1
ATOM 976 N N . LEU A 1 128 ? -2.068 4.703 -19.337 1.00 97.00 128 LEU A N 1
ATOM 977 C CA . LEU A 1 128 ? -1.422 5.299 -18.167 1.00 97.00 128 LEU A CA 1
ATOM 978 C C . LEU A 1 128 ? -2.295 5.124 -16.925 1.00 97.00 128 LEU A C 1
ATOM 980 O O . LEU A 1 128 ? -3.477 5.460 -16.931 1.00 97.00 128 LEU A O 1
ATOM 984 N N . ALA A 1 129 ? -1.666 4.674 -15.847 1.00 95.69 129 ALA A N 1
ATOM 985 C CA . ALA A 1 129 ? -2.199 4.678 -14.493 1.00 95.69 129 ALA A CA 1
ATOM 986 C C . ALA A 1 129 ? -1.257 5.462 -13.566 1.00 95.69 129 ALA A C 1
ATOM 988 O O . ALA A 1 129 ? -0.092 5.693 -13.899 1.00 95.69 129 ALA A O 1
ATOM 989 N N . GLY A 1 130 ? -1.749 5.871 -12.397 1.00 96.31 130 GLY A N 1
ATOM 990 C CA . GLY A 1 130 ? -0.917 6.388 -11.312 1.00 96.31 130 GLY A CA 1
ATOM 991 C C . GLY A 1 130 ? -0.747 5.344 -10.211 1.00 96.31 130 GLY A C 1
ATOM 992 O O . GLY A 1 130 ? -1.632 4.519 -9.985 1.00 96.31 130 GLY A O 1
ATOM 993 N N . TYR A 1 131 ? 0.362 5.388 -9.482 1.00 96.12 131 TYR A N 1
ATOM 994 C CA . TYR A 1 131 ? 0.482 4.702 -8.195 1.00 96.12 131 TYR A CA 1
ATOM 995 C C . TYR A 1 131 ? 1.097 5.630 -7.147 1.00 96.12 131 TYR A C 1
ATOM 997 O O . TYR A 1 131 ? 1.878 6.517 -7.488 1.00 96.12 131 TYR A O 1
ATOM 1005 N N . LEU A 1 132 ? 0.739 5.443 -5.874 1.00 94.88 132 LEU A N 1
ATOM 1006 C CA . LEU A 1 132 ? 1.422 6.124 -4.770 1.00 94.88 132 LEU A CA 1
ATOM 1007 C C . LEU A 1 132 ? 2.730 5.401 -4.477 1.00 94.88 132 LEU A C 1
ATOM 1009 O O . LEU A 1 132 ? 2.702 4.222 -4.134 1.00 94.88 132 LEU A O 1
ATOM 1013 N N . ASP A 1 133 ? 3.861 6.090 -4.573 1.00 94.94 133 ASP A N 1
ATOM 1014 C CA . ASP A 1 133 ? 5.150 5.512 -4.193 1.00 94.94 133 ASP A CA 1
ATOM 1015 C C . ASP A 1 133 ? 5.356 5.633 -2.677 1.00 94.94 133 ASP A C 1
ATOM 1017 O O . ASP A 1 133 ? 5.856 6.642 -2.177 1.00 94.94 133 ASP A O 1
ATOM 1021 N N . ILE A 1 134 ? 4.893 4.623 -1.932 1.00 93.56 134 ILE A N 1
ATOM 1022 C CA . ILE A 1 134 ? 5.059 4.554 -0.469 1.00 93.56 134 ILE A CA 1
ATOM 1023 C C . ILE A 1 134 ? 6.438 3.974 -0.107 1.00 93.56 134 ILE A C 1
ATOM 1025 O O . ILE A 1 134 ? 6.929 4.190 1.000 1.00 93.56 134 ILE A O 1
ATOM 1029 N N . GLY A 1 135 ? 7.082 3.267 -1.039 1.00 92.50 135 GLY A N 1
ATOM 1030 C CA . GLY A 1 135 ? 8.411 2.691 -0.863 1.00 92.50 135 GLY A CA 1
ATOM 1031 C C . GLY A 1 135 ? 8.418 1.218 -0.425 1.00 92.50 135 GLY A C 1
ATOM 1032 O O . GLY A 1 135 ? 7.425 0.500 -0.594 1.00 92.50 135 GLY A O 1
ATOM 1033 N N . PRO A 1 136 ? 9.563 0.723 0.083 1.00 92.62 136 PRO A N 1
ATOM 1034 C CA . PRO A 1 136 ? 9.746 -0.681 0.441 1.00 92.62 136 PRO A CA 1
ATOM 1035 C C . PRO A 1 136 ? 8.751 -1.174 1.495 1.00 92.62 136 PRO A C 1
ATOM 1037 O O . PRO A 1 136 ? 8.489 -0.508 2.495 1.00 92.62 136 PRO A O 1
ATOM 1040 N N . MET A 1 137 ? 8.237 -2.385 1.294 1.00 91.19 137 MET A N 1
ATOM 1041 C CA . MET A 1 137 ? 7.323 -3.049 2.218 1.00 91.19 137 MET A CA 1
ATOM 1042 C C . MET A 1 137 ? 8.062 -4.148 2.996 1.00 91.19 137 MET A C 1
ATOM 1044 O O . MET A 1 137 ? 8.572 -5.084 2.374 1.00 91.19 137 MET A O 1
ATOM 1048 N N . PRO A 1 138 ? 8.101 -4.108 4.341 1.00 86.25 138 PRO A N 1
ATOM 1049 C CA . PRO A 1 138 ? 8.632 -5.223 5.116 1.00 86.25 138 PRO A CA 1
ATOM 1050 C C . PRO A 1 138 ? 7.708 -6.450 5.010 1.00 86.25 138 PRO A C 1
ATOM 1052 O O . PRO A 1 138 ? 6.489 -6.319 4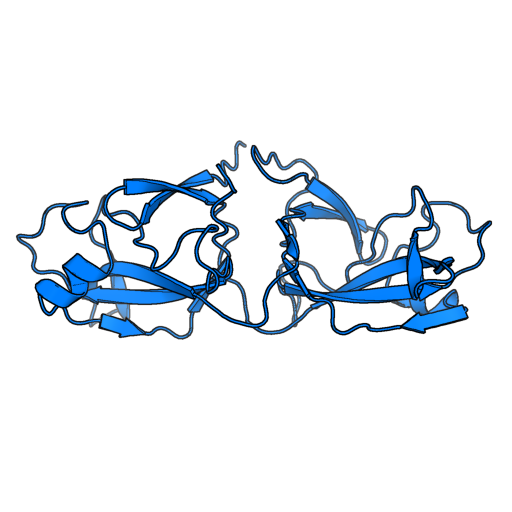.938 1.00 86.25 138 PRO A O 1
ATOM 1055 N N . VAL A 1 139 ? 8.271 -7.662 5.054 1.00 82.12 139 VAL A N 1
ATOM 1056 C CA . VAL A 1 139 ? 7.505 -8.927 4.984 1.00 82.12 139 VAL A CA 1
ATOM 1057 C C . VAL A 1 139 ? 6.876 -9.257 6.346 1.00 82.12 139 VAL A C 1
ATOM 1059 O O . VAL A 1 139 ? 7.229 -10.228 7.011 1.00 82.12 139 VAL A O 1
ATOM 1062 N N . ARG A 1 140 ? 5.984 -8.387 6.816 1.00 89.69 140 ARG A N 1
ATOM 1063 C CA . ARG A 1 140 ? 5.206 -8.531 8.054 1.00 89.69 140 ARG A CA 1
ATOM 1064 C C . ARG A 1 140 ? 3.975 -7.634 7.997 1.00 89.69 140 ARG A C 1
ATOM 1066 O O . ARG A 1 140 ? 3.880 -6.754 7.149 1.00 89.69 140 ARG A O 1
ATOM 1073 N N . THR A 1 141 ? 3.055 -7.838 8.929 1.00 94.81 141 THR A N 1
ATOM 1074 C CA . THR A 1 141 ? 1.880 -6.981 9.115 1.00 94.81 141 THR A CA 1
ATOM 1075 C C . THR A 1 141 ? 1.866 -6.412 10.526 1.00 94.81 141 THR A C 1
ATOM 1077 O O . THR A 1 141 ? 2.236 -7.112 11.465 1.00 94.81 141 THR A O 1
ATOM 1080 N N . GLY A 1 142 ? 1.394 -5.178 10.677 1.00 96.38 142 GLY A N 1
ATOM 1081 C CA . GLY A 1 142 ? 1.049 -4.602 11.976 1.00 96.38 142 GLY A CA 1
ATOM 1082 C C . GLY A 1 142 ? -0.423 -4.850 12.292 1.00 96.38 142 GLY A C 1
ATOM 1083 O O . GLY A 1 142 ? -1.109 -5.575 11.565 1.00 96.38 142 GLY A O 1
ATOM 1084 N N . ASN A 1 143 ? -0.941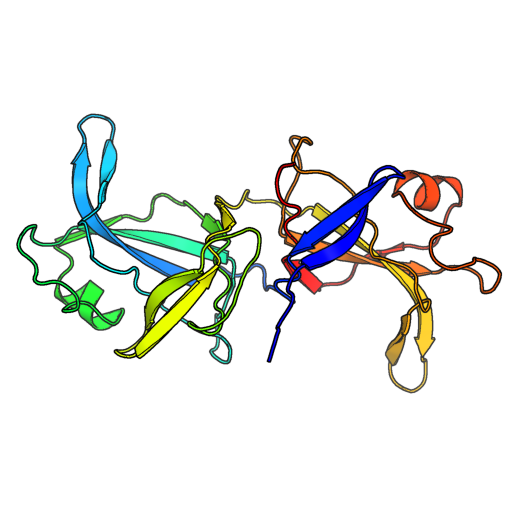 -4.188 13.319 1.00 98.00 143 ASN A N 1
ATOM 1085 C CA . ASN A 1 143 ? -2.345 -4.274 13.707 1.00 98.00 143 ASN A CA 1
ATOM 1086 C C . ASN A 1 143 ? -2.997 -2.892 13.760 1.00 98.00 143 ASN A C 1
ATOM 1088 O O . ASN A 1 143 ? -2.403 -1.903 14.193 1.00 98.00 143 ASN A O 1
ATOM 1092 N N . ALA A 1 144 ? -4.247 -2.839 13.313 1.00 98.38 144 ALA A N 1
ATOM 1093 C CA . ALA A 1 144 ? -5.126 -1.692 13.479 1.00 98.38 144 ALA A CA 1
ATOM 1094 C C . ALA A 1 144 ? -6.413 -2.155 14.160 1.00 98.38 144 ALA A C 1
ATOM 1096 O O . ALA A 1 144 ? -6.919 -3.241 13.873 1.00 98.38 144 ALA A O 1
ATOM 1097 N N . PHE A 1 145 ? -6.952 -1.332 15.049 1.00 98.50 145 PHE A N 1
ATOM 1098 C CA . PHE A 1 145 ? -8.097 -1.662 15.883 1.00 98.50 145 PHE A CA 1
ATOM 1099 C C . PHE A 1 145 ? -9.228 -0.674 15.619 1.00 98.50 145 PHE A C 1
ATOM 1101 O O . PHE A 1 145 ? -9.050 0.540 15.722 1.00 98.50 145 PHE A O 1
ATOM 1108 N N . GLN A 1 146 ? -10.404 -1.207 15.302 1.00 97.81 146 GLN A N 1
ATOM 1109 C CA . GLN A 1 146 ? -11.646 -0.457 15.175 1.00 97.81 146 GLN A CA 1
ATOM 1110 C C . GLN A 1 146 ? -12.565 -0.822 16.336 1.00 97.81 146 GLN A C 1
ATOM 1112 O O . GLN A 1 146 ? -12.890 -1.996 16.534 1.00 97.81 146 GLN A O 1
ATOM 1117 N N . CYS A 1 147 ? -13.012 0.179 17.091 1.00 97.94 147 CYS A N 1
ATOM 1118 C CA . CYS A 1 147 ? -13.989 -0.064 18.143 1.00 97.94 147 CYS A CA 1
ATOM 1119 C C . CYS A 1 147 ? -15.389 -0.216 17.548 1.00 97.94 147 CYS A C 1
ATOM 1121 O O . CYS A 1 147 ? -15.814 0.559 16.686 1.00 97.94 147 CYS A O 1
ATOM 1123 N N . ILE A 1 148 ? -16.114 -1.210 18.044 1.00 97.31 148 ILE A N 1
ATOM 1124 C CA . ILE A 1 148 ? -17.460 -1.557 17.600 1.00 97.31 148 ILE A CA 1
ATOM 1125 C C . ILE A 1 148 ? -18.372 -1.719 18.817 1.00 97.31 148 ILE A C 1
ATOM 1127 O O . ILE A 1 148 ? -17.942 -2.182 19.877 1.00 97.31 148 ILE A O 1
ATOM 1131 N N . ARG A 1 149 ? -19.652 -1.378 18.665 1.00 94.38 149 ARG A N 1
ATOM 1132 C CA . ARG A 1 149 ? -20.694 -1.723 19.647 1.00 94.38 149 ARG A CA 1
ATOM 1133 C C . ARG A 1 149 ? -21.076 -3.201 19.532 1.00 94.38 149 ARG A C 1
ATOM 1135 O O . ARG A 1 149 ? -21.350 -3.874 20.526 1.00 94.38 149 ARG A O 1
ATOM 1142 N N . GLY A 1 150 ? -21.001 -3.740 18.319 1.00 94.38 150 GLY A N 1
ATOM 1143 C CA . GLY A 1 150 ? -21.237 -5.149 18.052 1.00 94.38 150 GLY A CA 1
ATOM 1144 C C . GLY A 1 150 ? -21.301 -5.462 16.565 1.00 94.38 150 GLY A C 1
ATOM 1145 O O . GLY A 1 150 ? -20.905 -4.661 15.718 1.00 94.38 150 GLY A O 1
ATOM 1146 N N . ILE A 1 151 ? -21.804 -6.656 16.276 1.00 93.38 151 ILE A N 1
ATOM 1147 C CA . ILE A 1 151 ? -22.150 -7.111 14.933 1.00 93.38 151 ILE A CA 1
ATOM 1148 C C . ILE A 1 151 ? -23.660 -7.309 14.941 1.00 93.38 151 ILE A C 1
ATOM 1150 O O . ILE A 1 151 ? -24.177 -8.034 15.797 1.00 93.38 151 ILE A O 1
ATOM 1154 N N . ASP A 1 152 ? -24.355 -6.636 14.034 1.00 92.62 152 ASP A N 1
ATOM 1155 C CA . ASP A 1 152 ? -25.788 -6.795 13.856 1.00 92.62 152 ASP A CA 1
ATOM 1156 C C . ASP A 1 152 ? -26.096 -8.255 13.502 1.00 92.62 152 ASP A C 1
ATOM 1158 O O . ASP A 1 152 ? -25.549 -8.807 12.547 1.00 92.62 152 ASP A O 1
ATOM 1162 N N . LYS A 1 153 ? -26.942 -8.905 14.304 1.00 90.69 153 LYS A N 1
ATOM 1163 C CA . LYS A 1 153 ? -27.186 -10.348 14.178 1.00 90.69 153 LYS A CA 1
ATOM 1164 C C . LYS A 1 153 ? -28.000 -10.710 12.937 1.00 90.69 153 LYS A C 1
ATOM 1166 O O . LYS A 1 153 ? -27.863 -11.827 12.452 1.00 90.69 153 LYS A O 1
ATOM 1171 N N . ALA A 1 154 ? -28.843 -9.801 12.448 1.00 92.62 154 ALA A N 1
ATOM 1172 C CA . ALA A 1 154 ? -29.716 -10.058 11.307 1.00 92.62 154 ALA A CA 1
ATOM 1173 C C . ALA A 1 154 ? -28.972 -9.908 9.973 1.00 92.62 154 ALA A C 1
ATOM 1175 O O . ALA A 1 154 ? -29.213 -10.657 9.032 1.00 92.62 154 ALA A O 1
ATOM 1176 N N . THR A 1 155 ? -28.055 -8.946 9.895 1.00 93.56 155 THR A N 1
ATOM 1177 C CA . THR A 1 155 ? -27.368 -8.559 8.656 1.00 93.56 155 THR A CA 1
ATOM 1178 C C . THR A 1 155 ? -25.889 -8.933 8.636 1.00 93.56 155 THR A C 1
ATOM 1180 O O . THR A 1 155 ? -25.253 -8.846 7.588 1.00 93.56 155 THR A O 1
ATOM 1183 N N . GLY A 1 156 ? -25.309 -9.292 9.784 1.00 90.31 156 GLY A N 1
ATOM 1184 C CA . GLY A 1 156 ? -23.870 -9.509 9.940 1.00 90.31 156 GLY A CA 1
ATOM 1185 C C . GLY A 1 156 ? -23.034 -8.228 9.835 1.00 90.31 156 GLY A C 1
ATOM 1186 O O . GLY A 1 156 ? -21.804 -8.302 9.833 1.00 90.31 156 GLY A O 1
ATOM 1187 N N . LYS A 1 157 ? -23.665 -7.050 9.731 1.00 94.00 157 LYS A N 1
ATOM 1188 C CA . LYS A 1 157 ? -22.959 -5.776 9.574 1.00 94.00 157 LYS A CA 1
ATOM 1189 C C . LYS A 1 157 ? -22.303 -5.346 10.877 1.00 94.00 157 LYS A C 1
ATOM 1191 O O . LYS A 1 157 ? -22.853 -5.497 11.964 1.00 94.00 157 LYS A O 1
ATOM 1196 N N . ILE A 1 158 ? -21.122 -4.758 10.754 1.00 94.94 158 ILE A N 1
ATOM 1197 C CA . ILE A 1 158 ? -20.429 -4.149 11.885 1.00 94.94 158 ILE A CA 1
ATOM 1198 C C . ILE A 1 158 ? -21.153 -2.870 12.297 1.00 94.94 158 ILE A C 1
ATOM 1200 O O . ILE A 1 158 ? -21.489 -2.049 11.446 1.00 94.94 158 ILE A O 1
ATOM 1204 N N . VAL A 1 159 ? -21.343 -2.688 13.604 1.00 95.19 159 VAL A N 1
ATOM 1205 C CA . VAL A 1 159 ? -21.839 -1.442 14.194 1.00 95.19 159 VAL A CA 1
ATOM 1206 C C . VAL A 1 159 ? -20.643 -0.707 14.809 1.00 95.19 159 VAL A C 1
ATOM 1208 O O . VAL A 1 159 ? -20.259 -1.028 15.941 1.00 95.19 159 VAL A O 1
ATOM 1211 N N . PRO A 1 160 ? -19.989 0.218 14.078 1.00 94.75 160 PRO A N 1
ATOM 1212 C CA . PRO A 1 160 ? -18.841 0.952 14.599 1.00 94.75 160 PRO A CA 1
ATOM 1213 C C . PRO A 1 160 ? -19.261 1.887 15.735 1.00 94.75 160 PRO A C 1
ATOM 1215 O O . PRO A 1 160 ? -20.419 2.290 15.827 1.00 94.75 160 PRO A O 1
ATOM 1218 N N . VAL A 1 161 ? -18.312 2.261 16.591 1.00 95.38 161 VAL A N 1
ATOM 1219 C CA . VAL A 1 161 ? -18.503 3.374 17.531 1.00 95.38 161 VAL A CA 1
ATOM 1220 C C . VAL A 1 161 ? -18.358 4.679 16.747 1.00 95.38 161 VAL A C 1
ATOM 1222 O O . VAL A 1 161 ? -17.266 4.938 16.234 1.00 95.38 161 VAL A O 1
ATOM 1225 N N . PRO A 1 162 ? -19.413 5.501 16.615 1.00 92.25 162 PRO A N 1
ATOM 1226 C CA . PRO A 1 162 ? -19.322 6.745 15.859 1.00 92.25 162 PRO A CA 1
ATOM 1227 C C . PRO A 1 162 ? -18.237 7.662 16.429 1.00 92.25 162 PRO A C 1
ATOM 1229 O O . PRO A 1 162 ? -18.104 7.780 17.640 1.00 92.25 162 PRO A O 1
ATOM 1232 N N . GLY A 1 163 ? -17.445 8.292 15.561 1.00 92.44 163 GLY A N 1
ATOM 1233 C CA . GLY A 1 163 ? -16.397 9.240 15.959 1.00 92.44 163 GLY A CA 1
ATOM 1234 C C . GLY A 1 163 ? -15.115 8.624 16.531 1.00 92.44 163 GLY A C 1
ATOM 1235 O O . GLY A 1 163 ? -14.106 9.316 16.585 1.00 92.44 163 GLY A O 1
ATOM 1236 N N . GLN A 1 164 ? -15.107 7.341 16.903 1.00 96.06 164 GLN A N 1
ATOM 1237 C CA . GLN A 1 164 ? -13.893 6.684 17.380 1.00 96.06 164 GLN A CA 1
ATOM 1238 C C . GLN A 1 164 ? -12.932 6.436 16.216 1.00 96.06 164 GLN A C 1
ATOM 1240 O O . GLN A 1 164 ? -13.252 5.709 15.269 1.00 96.06 164 GLN A O 1
ATOM 1245 N N . LYS A 1 165 ? -11.725 6.991 16.319 1.00 97.25 165 LYS A N 1
ATOM 1246 C CA . LYS A 1 165 ? -10.673 6.782 15.320 1.00 97.25 165 LYS A CA 1
ATOM 1247 C C . LYS A 1 165 ? -10.040 5.393 15.443 1.00 97.25 165 LYS A C 1
ATOM 1249 O O . LYS A 1 165 ? -10.099 4.762 16.505 1.00 97.25 165 LYS A O 1
ATOM 1254 N N . LEU A 1 166 ? -9.407 4.932 14.359 1.00 97.88 166 LEU A N 1
ATOM 1255 C CA . LEU A 1 166 ? -8.585 3.718 14.379 1.00 97.88 166 LEU A CA 1
ATOM 1256 C C . LEU A 1 166 ? -7.441 3.868 15.381 1.00 97.88 166 LEU A C 1
ATOM 1258 O O . LEU A 1 166 ? -6.844 4.938 15.485 1.00 97.88 166 LEU A O 1
ATOM 1262 N N . ILE A 1 167 ? -7.119 2.781 16.074 1.00 98.56 167 ILE A N 1
ATOM 1263 C CA . ILE A 1 167 ? -5.969 2.699 16.976 1.00 98.56 167 ILE A CA 1
ATOM 1264 C C . ILE A 1 167 ? -4.920 1.802 16.313 1.00 98.56 167 ILE A C 1
ATOM 1266 O O . ILE A 1 167 ? -5.253 0.714 15.847 1.00 98.56 167 ILE A O 1
ATOM 1270 N N . PHE A 1 168 ? -3.669 2.239 16.254 1.00 98.31 168 PHE A N 1
ATOM 1271 C CA . PHE A 1 168 ? -2.554 1.499 15.663 1.00 98.31 168 PHE A CA 1
ATOM 1272 C C . PHE A 1 168 ? -1.618 0.967 16.750 1.00 98.31 168 PHE A C 1
ATOM 1274 O O . PHE A 1 168 ? -1.393 1.630 17.760 1.00 98.31 168 PHE A O 1
ATOM 1281 N N . ASP A 1 169 ? -1.058 -0.223 16.528 1.00 97.06 169 ASP A N 1
ATOM 1282 C CA . ASP A 1 169 ? -0.142 -0.883 17.475 1.00 97.06 169 ASP A CA 1
ATOM 1283 C C . ASP A 1 169 ? 1.305 -0.395 17.423 1.00 97.06 169 ASP A C 1
ATOM 1285 O O . ASP A 1 169 ? 2.122 -0.788 18.247 1.00 97.06 169 ASP A O 1
ATOM 1289 N N . SER A 1 170 ? 1.655 0.400 16.419 1.00 95.38 170 SER A N 1
ATOM 1290 C CA . SER A 1 170 ? 3.038 0.808 16.199 1.00 95.38 170 SER A CA 1
ATOM 1291 C C . SER A 1 170 ? 3.129 2.032 15.304 1.00 95.38 170 SER A C 1
ATOM 1293 O O . SER A 1 170 ? 2.280 2.262 14.440 1.00 95.38 170 SER A O 1
ATOM 1295 N N . LEU A 1 171 ? 4.202 2.788 15.482 1.00 95.19 171 LEU A N 1
ATOM 1296 C CA . LEU A 1 171 ? 4.575 3.958 14.689 1.00 95.19 171 LEU A CA 1
ATOM 1297 C C . LEU A 1 171 ? 5.775 3.638 13.795 1.00 95.19 171 LEU A C 1
ATOM 1299 O O . LEU A 1 171 ? 6.461 2.663 14.091 1.00 95.19 171 LEU A O 1
ATOM 1303 N N . PRO A 1 172 ? 6.076 4.446 12.762 1.00 93.62 172 PRO A N 1
ATOM 1304 C CA . PRO A 1 172 ? 7.215 4.200 11.872 1.00 93.62 172 PRO A CA 1
ATOM 1305 C C . PRO A 1 172 ? 8.567 4.027 12.580 1.00 93.62 172 PRO A C 1
ATOM 1307 O O . PRO A 1 172 ? 9.393 3.229 12.151 1.00 93.62 172 PRO A O 1
ATOM 1310 N N . SER A 1 173 ? 8.762 4.693 13.723 1.00 92.06 173 SER A N 1
ATOM 1311 C CA . SER A 1 173 ? 9.954 4.550 14.570 1.00 92.06 173 SER A CA 1
ATOM 1312 C C . SER A 1 173 ? 10.093 3.177 15.245 1.00 92.06 173 SER A C 1
ATOM 1314 O O . SER A 1 173 ? 11.157 2.858 15.775 1.00 92.06 173 SER A O 1
ATOM 1316 N N . ASN A 1 174 ? 9.039 2.358 15.266 1.00 92.19 174 ASN A N 1
ATOM 1317 C CA . ASN A 1 174 ? 9.069 1.019 15.838 1.00 92.19 174 ASN A CA 1
ATOM 1318 C C . ASN A 1 174 ? 9.731 0.035 14.846 1.00 92.19 174 ASN A C 1
ATOM 1320 O O . ASN A 1 174 ? 9.261 -0.078 13.713 1.00 92.19 174 ASN A O 1
ATOM 1324 N N . PRO A 1 175 ? 10.744 -0.758 15.250 1.00 90.06 175 PRO A N 1
ATOM 1325 C CA . PRO A 1 175 ? 11.397 -1.735 14.368 1.00 90.06 175 PRO A CA 1
ATOM 1326 C C . PRO A 1 175 ? 10.447 -2.761 13.731 1.00 90.06 175 PRO A C 1
ATOM 1328 O O . PRO A 1 175 ? 10.732 -3.294 12.658 1.00 90.06 175 PRO A O 1
ATOM 1331 N N . ASN A 1 176 ? 9.306 -3.026 14.372 1.00 89.44 176 ASN A N 1
ATOM 1332 C CA . ASN A 1 176 ? 8.276 -3.953 13.907 1.00 89.44 176 ASN A CA 1
ATOM 1333 C C . ASN A 1 176 ? 7.137 -3.266 13.142 1.00 89.44 176 ASN A C 1
ATOM 1335 O O . ASN A 1 176 ? 6.156 -3.926 12.796 1.00 89.44 176 ASN A O 1
ATOM 1339 N N . TYR A 1 177 ? 7.259 -1.971 12.841 1.00 93.88 177 TYR A N 1
ATOM 1340 C CA . TYR A 1 177 ? 6.282 -1.237 12.051 1.00 93.88 177 TYR A CA 1
ATOM 1341 C C . TYR A 1 177 ? 6.005 -1.914 10.705 1.00 93.88 177 TYR A C 1
ATOM 1343 O O . TYR A 1 177 ? 6.888 -2.500 10.063 1.00 93.88 177 TYR A O 1
ATOM 1351 N N . SER A 1 178 ? 4.750 -1.797 10.281 1.00 95.06 178 SER A N 1
ATOM 1352 C CA . SER A 1 178 ? 4.293 -2.151 8.947 1.00 95.06 178 SER A CA 1
ATOM 1353 C C . SER A 1 178 ? 3.143 -1.227 8.534 1.00 95.06 178 SER A C 1
ATOM 1355 O O . SER A 1 178 ? 2.206 -1.035 9.318 1.00 95.06 178 SER A O 1
ATOM 1357 N N . PRO A 1 179 ? 3.152 -0.698 7.298 1.00 94.94 179 PRO A N 1
ATOM 1358 C CA . PRO A 1 179 ? 2.042 0.091 6.776 1.00 94.94 179 PRO A CA 1
ATOM 1359 C C . PRO A 1 179 ? 0.825 -0.774 6.415 1.00 94.94 179 PRO A C 1
ATOM 1361 O O . PRO A 1 179 ? -0.289 -0.259 6.369 1.00 94.94 179 PRO A O 1
ATOM 1364 N N . VAL A 1 180 ? 0.998 -2.088 6.213 1.00 96.50 180 VAL A N 1
ATOM 1365 C CA . VAL A 1 180 ? -0.124 -3.031 6.089 1.00 96.50 180 VAL A CA 1
ATOM 1366 C C . VAL A 1 180 ? -0.484 -3.582 7.461 1.00 96.50 180 VAL A C 1
ATOM 1368 O O . VAL A 1 180 ? 0.366 -4.130 8.173 1.00 96.50 180 VAL A O 1
ATOM 1371 N N . ARG A 1 181 ? -1.753 -3.426 7.833 1.00 97.31 181 ARG A N 1
ATOM 1372 C CA . ARG A 1 181 ? -2.268 -3.655 9.183 1.00 97.31 181 ARG A CA 1
ATOM 1373 C C . ARG A 1 181 ? -3.429 -4.632 9.148 1.00 97.31 181 ARG A C 1
ATOM 1375 O O . ARG A 1 181 ? -4.414 -4.387 8.456 1.00 97.31 181 ARG A O 1
ATOM 1382 N N . ARG A 1 182 ? -3.372 -5.700 9.935 1.00 98.12 182 ARG A N 1
ATOM 1383 C CA . ARG A 1 182 ? -4.531 -6.564 10.154 1.00 98.12 182 ARG A CA 1
ATOM 1384 C C . ARG A 1 182 ? -5.572 -5.813 10.977 1.00 98.12 182 ARG A C 1
ATOM 1386 O O . ARG A 1 182 ? -5.272 -5.337 12.075 1.00 98.12 182 ARG A O 1
ATOM 1393 N N . LEU A 1 183 ? -6.797 -5.729 10.466 1.00 98.25 183 LEU A N 1
ATOM 1394 C CA . LEU A 1 183 ? -7.892 -5.098 11.190 1.00 98.25 183 LEU A CA 1
ATOM 1395 C C . LEU A 1 183 ? -8.390 -6.023 12.307 1.00 98.25 183 LEU A C 1
ATOM 1397 O O . LEU A 1 183 ? -8.650 -7.210 12.091 1.00 98.25 183 LEU A O 1
ATOM 1401 N N . HIS A 1 184 ? -8.557 -5.456 13.492 1.00 98.50 184 HIS A N 1
ATOM 1402 C CA . HIS A 1 184 ? -9.140 -6.080 14.666 1.00 98.50 184 HIS A CA 1
ATOM 1403 C C . HIS A 1 184 ? -10.373 -5.297 15.096 1.00 98.50 184 HIS A C 1
ATOM 1405 O O . HIS A 1 184 ? -10.365 -4.066 15.118 1.00 98.50 184 HIS A O 1
ATOM 1411 N N . TYR A 1 185 ? -11.422 -6.010 15.485 1.00 98.19 185 TYR A N 1
ATOM 1412 C CA . TYR A 1 185 ? -12.580 -5.403 16.121 1.00 98.19 185 TYR A CA 1
ATOM 1413 C C . TYR A 1 185 ? -12.440 -5.450 17.631 1.00 98.19 185 TYR A C 1
ATOM 1415 O O . TYR A 1 185 ? -12.207 -6.516 18.198 1.00 98.19 185 TYR A O 1
ATOM 1423 N N . VAL A 1 186 ? -12.626 -4.301 18.273 1.00 97.94 186 VAL A N 1
ATOM 1424 C CA . VAL A 1 186 ? -12.629 -4.161 19.730 1.00 97.94 186 VAL A CA 1
ATOM 1425 C C . VAL A 1 186 ? -14.056 -3.891 20.167 1.00 97.94 186 VAL A C 1
ATOM 1427 O O . VAL A 1 186 ? -14.630 -2.860 19.815 1.00 97.94 186 VAL A O 1
ATOM 1430 N N . ARG A 1 187 ? -14.659 -4.813 20.917 1.00 97.00 187 ARG A N 1
ATOM 1431 C CA . ARG A 1 187 ? -16.004 -4.590 21.447 1.00 97.00 187 ARG A CA 1
ATOM 1432 C C . ARG A 1 187 ? -15.919 -3.672 22.658 1.00 97.00 187 ARG A C 1
ATOM 1434 O O . ARG A 1 187 ? -15.280 -4.024 23.647 1.00 97.00 187 ARG A O 1
ATOM 1441 N N . VAL A 1 188 ? -16.595 -2.530 22.588 1.00 95.56 188 VAL A N 1
ATOM 1442 C CA . VAL A 1 188 ? -16.636 -1.558 23.687 1.00 95.56 188 VAL A CA 1
ATOM 1443 C C . VAL A 1 188 ? -18.042 -1.455 24.296 1.00 95.56 188 VAL A C 1
ATOM 1445 O O . VAL A 1 188 ? -19.028 -1.519 23.555 1.00 95.56 188 VAL A O 1
ATOM 1448 N N . PRO A 1 189 ? -18.163 -1.281 25.626 1.00 91.69 189 PRO A N 1
ATOM 1449 C CA . PRO A 1 189 ? -19.438 -0.973 26.279 1.00 91.69 189 PRO A CA 1
ATOM 1450 C C . PRO A 1 189 ? -20.066 0.317 25.741 1.00 91.69 189 PRO A C 1
ATOM 1452 O O . PRO A 1 189 ? -19.338 1.209 25.312 1.00 91.69 189 PRO A O 1
ATOM 1455 N N . GLU A 1 190 ? -21.394 0.451 25.800 1.00 88.75 190 GLU A N 1
ATOM 1456 C CA . GLU A 1 190 ?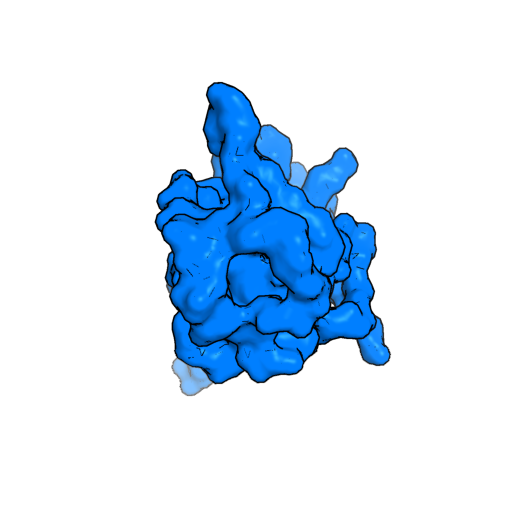 -22.107 1.646 25.308 1.00 88.75 190 GLU A CA 1
ATOM 1457 C C . GLU A 1 190 ? -21.655 2.941 25.990 1.00 88.75 190 GLU A C 1
ATOM 1459 O O . GLU A 1 190 ? -21.495 3.949 25.311 1.00 88.75 190 GLU A O 1
ATOM 1464 N N . ALA A 1 191 ? -21.345 2.878 27.288 1.00 87.31 191 ALA A N 1
ATOM 1465 C CA . ALA A 1 191 ? -20.880 4.013 28.087 1.00 87.31 191 ALA A CA 1
ATOM 1466 C C . ALA A 1 191 ? -19.475 4.530 27.715 1.00 87.31 191 ALA A C 1
ATOM 1468 O O . ALA A 1 191 ? -19.022 5.529 28.266 1.00 87.31 191 ALA A O 1
ATOM 1469 N N . VAL A 1 192 ? -18.740 3.842 26.833 1.00 86.75 192 VAL A N 1
ATOM 1470 C CA . VAL A 1 192 ? -17.446 4.342 26.356 1.00 86.75 192 VAL A CA 1
ATOM 1471 C C . VAL A 1 192 ? -17.689 5.413 25.300 1.00 86.75 192 VAL A C 1
ATOM 1473 O O . VAL A 1 192 ? -18.194 5.107 24.211 1.00 86.75 192 VAL A O 1
ATOM 1476 N N . GLU A 1 193 ? -17.289 6.638 25.637 1.00 90.06 193 GLU A N 1
ATOM 1477 C CA . GLU A 1 193 ? -17.278 7.787 24.735 1.00 90.06 193 GLU A CA 1
ATOM 1478 C C . GLU A 1 193 ? -16.291 7.597 23.568 1.00 90.06 193 GLU A C 1
ATOM 1480 O O . GLU A 1 193 ? -15.258 6.931 23.726 1.00 90.06 193 GLU A O 1
ATOM 1485 N N . PRO A 1 194 ? -16.570 8.181 22.390 1.00 89.81 194 PRO A N 1
ATOM 1486 C CA . PRO A 1 194 ? -15.632 8.189 21.273 1.00 89.81 194 PRO A CA 1
ATOM 1487 C C . PRO A 1 194 ? -14.275 8.786 21.663 1.00 89.81 194 PRO A C 1
ATOM 1489 O O . PRO A 1 194 ? -14.190 9.755 22.414 1.00 89.81 194 PRO A O 1
ATOM 1492 N N . ASP A 1 195 ? -13.200 8.200 21.142 1.00 92.25 195 ASP A N 1
ATOM 1493 C CA . ASP A 1 195 ? -11.808 8.558 21.427 1.00 92.25 195 ASP A CA 1
ATOM 1494 C C . ASP A 1 195 ? -11.401 8.425 22.911 1.00 92.25 195 ASP A C 1
ATOM 1496 O O . ASP A 1 195 ? -10.359 8.943 23.317 1.00 92.25 195 ASP A O 1
ATOM 1500 N N . ALA A 1 196 ? -12.162 7.689 23.732 1.00 92.81 196 ALA A N 1
ATOM 1501 C CA . ALA A 1 196 ? -11.754 7.312 25.092 1.00 92.81 196 ALA A CA 1
ATOM 1502 C C . ALA A 1 196 ? -10.753 6.138 25.127 1.00 92.81 196 ALA A C 1
ATOM 1504 O O . ALA A 1 196 ? -10.186 5.849 26.186 1.00 92.81 196 ALA A O 1
ATOM 1505 N N . LEU A 1 197 ? -10.558 5.458 23.991 1.00 95.50 197 LEU A N 1
ATOM 1506 C CA . LEU A 1 197 ? -9.487 4.494 23.738 1.00 95.50 197 LEU A CA 1
ATOM 1507 C C . LEU A 1 197 ? -8.569 5.055 22.651 1.00 95.50 197 LEU A C 1
ATOM 1509 O O . LEU A 1 197 ? -9.021 5.366 21.548 1.00 95.50 197 LEU A O 1
ATOM 1513 N N . ARG A 1 198 ? -7.284 5.192 22.969 1.00 97.50 198 ARG A N 1
ATOM 1514 C CA . ARG A 1 198 ? -6.262 5.844 22.135 1.00 97.50 198 ARG A CA 1
ATOM 1515 C C . ARG A 1 198 ? -4.969 5.033 22.031 1.00 97.50 198 ARG A C 1
ATOM 1517 O O . ARG A 1 198 ? -3.994 5.489 21.435 1.00 97.50 198 ARG A O 1
ATOM 1524 N N . SER A 1 199 ? -4.923 3.843 22.622 1.00 97.69 199 SER A N 1
ATOM 1525 C CA . SER A 1 199 ? -3.749 2.978 22.562 1.00 97.69 199 SER A CA 1
ATOM 1526 C C . SER A 1 199 ? -4.122 1.506 22.734 1.00 97.69 199 SER A C 1
ATOM 1528 O O . SER A 1 199 ? -5.217 1.178 23.203 1.00 97.69 199 SER A O 1
ATOM 1530 N N . VAL A 1 200 ? -3.219 0.613 22.326 1.00 97.25 200 VAL A N 1
ATOM 1531 C CA . VAL A 1 200 ? -3.405 -0.836 22.493 1.00 97.25 200 VAL A CA 1
ATOM 1532 C C . VAL A 1 200 ? -3.318 -1.223 23.968 1.00 97.25 200 VAL A C 1
ATOM 1534 O O . VAL A 1 200 ? -4.072 -2.078 24.425 1.00 97.25 200 VAL A O 1
ATOM 1537 N N . GLU A 1 201 ? -2.488 -0.531 24.741 1.00 97.62 201 GLU A N 1
ATOM 1538 C CA . GLU A 1 201 ? -2.341 -0.715 26.186 1.00 97.62 201 GLU A CA 1
ATOM 1539 C C . GLU A 1 201 ? -3.681 -0.488 26.891 1.00 97.62 201 GLU A C 1
ATOM 1541 O O . GLU A 1 201 ? -4.116 -1.340 27.656 1.00 97.62 201 GLU A O 1
ATOM 1546 N N . GLN A 1 202 ? -4.415 0.573 26.539 1.00 97.19 202 GLN A N 1
ATOM 1547 C CA . GLN A 1 202 ? -5.741 0.833 27.111 1.00 97.19 202 GLN A CA 1
ATOM 1548 C C . GLN A 1 202 ? -6.773 -0.250 26.763 1.00 97.19 202 GLN A C 1
ATOM 1550 O O . GLN A 1 202 ? -7.675 -0.522 27.558 1.00 97.19 202 GLN A O 1
ATOM 1555 N N . ILE A 1 203 ? -6.664 -0.875 25.585 1.00 97.38 203 ILE A N 1
ATOM 1556 C CA . ILE A 1 203 ? -7.518 -2.010 25.202 1.00 97.38 203 ILE A CA 1
ATOM 1557 C C . ILE A 1 203 ? -7.228 -3.212 26.116 1.00 97.38 203 ILE A C 1
ATOM 1559 O O . ILE A 1 203 ? -8.163 -3.858 26.600 1.00 97.38 203 ILE A O 1
ATOM 1563 N N . VAL A 1 204 ? -5.945 -3.484 26.376 1.00 97.19 204 VAL A N 1
ATOM 1564 C CA . VAL A 1 204 ? -5.473 -4.593 27.220 1.00 97.19 204 VAL A CA 1
ATOM 1565 C C . VAL A 1 204 ? -5.799 -4.363 28.697 1.00 97.19 204 VAL A C 1
ATOM 1567 O O . VAL A 1 204 ? -6.380 -5.241 29.334 1.00 97.19 204 VAL A O 1
ATOM 1570 N N . GLU A 1 205 ? -5.492 -3.184 29.239 1.00 96.69 205 GLU A N 1
ATOM 1571 C CA . GLU A 1 205 ? -5.748 -2.803 30.636 1.00 96.69 205 GLU A CA 1
ATOM 1572 C C . GLU A 1 205 ? -7.230 -2.929 30.996 1.00 96.69 205 GLU A C 1
ATOM 1574 O O . GLU A 1 205 ? -7.584 -3.451 32.054 1.00 96.69 205 GLU A O 1
ATOM 1579 N N . ARG A 1 206 ? -8.113 -2.518 30.079 1.00 95.38 206 ARG A N 1
ATOM 1580 C CA . ARG A 1 206 ? -9.569 -2.627 30.246 1.00 95.38 206 ARG A CA 1
ATOM 1581 C C . ARG A 1 206 ? -10.123 -4.014 29.917 1.00 95.38 206 ARG A C 1
ATOM 1583 O O . ARG A 1 206 ? -11.334 -4.208 29.999 1.00 95.38 206 ARG A O 1
ATOM 1590 N N . ARG A 1 207 ? -9.261 -4.972 29.551 1.00 96.50 207 ARG A N 1
ATOM 1591 C CA . ARG A 1 207 ? -9.605 -6.366 29.219 1.00 96.50 207 ARG A CA 1
ATOM 1592 C C . ARG A 1 207 ? -10.730 -6.465 28.184 1.00 96.50 207 ARG A C 1
ATOM 1594 O O . ARG A 1 207 ? -11.641 -7.284 28.310 1.00 96.50 207 ARG A O 1
ATOM 1601 N N . LEU A 1 208 ? -10.691 -5.597 27.173 1.00 96.56 208 LEU A N 1
ATOM 1602 C CA . LEU A 1 208 ? -11.727 -5.546 26.146 1.00 96.56 208 LEU A CA 1
ATOM 1603 C C . LEU A 1 208 ? -11.628 -6.747 25.206 1.00 96.56 208 LEU A C 1
ATOM 1605 O O . LEU A 1 208 ? -10.542 -7.227 24.884 1.00 96.56 208 LEU A O 1
ATOM 1609 N N . ALA A 1 209 ? -12.778 -7.216 24.724 1.00 96.56 209 ALA A N 1
ATOM 1610 C CA . ALA A 1 209 ? -12.817 -8.317 23.773 1.00 96.56 209 ALA A CA 1
ATOM 1611 C C . ALA A 1 209 ? -12.304 -7.858 22.400 1.00 96.56 209 ALA A C 1
ATOM 1613 O O . ALA A 1 209 ? -12.881 -6.958 21.782 1.00 96.56 209 ALA A O 1
ATOM 1614 N N . VAL A 1 210 ? -11.252 -8.518 21.911 1.00 98.06 210 VAL A N 1
ATOM 1615 C CA . VAL A 1 210 ? -10.633 -8.259 20.606 1.00 98.06 210 VAL A CA 1
ATOM 1616 C C . VAL A 1 210 ? -10.857 -9.453 19.686 1.00 98.06 210 VAL A C 1
ATOM 1618 O O . VAL A 1 210 ? -10.564 -10.591 20.048 1.00 98.06 210 VAL A O 1
ATOM 1621 N N . ARG A 1 211 ? -11.353 -9.201 18.473 1.00 97.19 211 ARG A N 1
ATOM 1622 C CA . ARG A 1 211 ? -11.521 -10.219 17.433 1.00 97.19 211 ARG A CA 1
ATOM 1623 C C . ARG A 1 211 ? -10.692 -9.862 16.198 1.00 97.19 211 ARG A C 1
ATOM 1625 O O . ARG A 1 211 ? -10.983 -8.844 15.566 1.00 97.19 211 ARG A O 1
ATOM 1632 N N . PRO A 1 212 ? -9.707 -10.686 15.806 1.00 97.25 212 PRO A N 1
ATOM 1633 C CA . PRO A 1 212 ? -8.996 -10.483 14.553 1.00 97.25 212 PRO A CA 1
ATOM 1634 C C . PRO A 1 212 ? -9.921 -10.731 13.358 1.00 97.25 212 PRO A C 1
ATOM 1636 O O . PRO A 1 212 ? -10.743 -11.651 13.369 1.00 97.25 212 PRO A O 1
ATOM 1639 N N . THR A 1 213 ? -9.762 -9.934 12.304 1.00 96.56 213 THR A N 1
ATOM 1640 C CA . THR A 1 213 ? -10.430 -10.158 11.013 1.00 96.56 213 THR A CA 1
ATOM 1641 C C . THR A 1 213 ? -9.479 -10.836 10.024 1.00 96.56 213 THR A C 1
ATOM 1643 O O . THR A 1 213 ? -8.311 -11.075 10.328 1.00 96.56 213 THR A O 1
ATOM 1646 N N . THR A 1 214 ? -9.955 -11.173 8.830 1.00 95.69 214 THR A N 1
ATOM 1647 C CA . THR A 1 214 ? -9.104 -11.562 7.690 1.00 95.69 214 THR A CA 1
ATOM 1648 C C . THR A 1 214 ? -8.756 -10.372 6.792 1.00 95.69 214 THR A C 1
ATOM 1650 O O . THR A 1 214 ? -8.115 -10.548 5.761 1.00 95.69 214 THR A O 1
ATOM 1653 N N . MET A 1 215 ? -9.179 -9.162 7.170 1.00 96.00 215 MET A N 1
ATOM 1654 C CA . MET A 1 215 ? -8.966 -7.949 6.393 1.00 96.00 215 MET A CA 1
ATOM 1655 C C . MET A 1 215 ? -7.654 -7.277 6.774 1.00 96.00 215 MET A C 1
ATOM 1657 O O . MET A 1 215 ? -7.314 -7.158 7.957 1.00 96.00 215 MET A O 1
ATOM 1661 N N . PHE A 1 216 ? -6.963 -6.769 5.758 1.00 96.81 216 PHE A N 1
ATOM 1662 C CA . PHE A 1 216 ? -5.758 -5.975 5.917 1.00 96.81 216 PHE A CA 1
ATOM 1663 C C . PHE A 1 216 ? -5.973 -4.598 5.303 1.00 96.81 216 PHE A C 1
ATOM 1665 O O . PHE A 1 216 ? -6.450 -4.467 4.176 1.00 96.81 216 PHE A O 1
ATOM 1672 N N . LEU A 1 217 ? -5.641 -3.575 6.076 1.00 96.06 217 LEU A N 1
ATOM 1673 C CA . LEU A 1 217 ? -5.675 -2.180 5.677 1.00 96.06 217 LEU A CA 1
ATOM 1674 C C . LEU A 1 217 ? -4.281 -1.775 5.219 1.00 96.06 217 LEU A C 1
ATOM 1676 O O . LEU A 1 217 ? -3.304 -2.042 5.917 1.00 96.06 217 LEU A O 1
ATOM 1680 N N . ASN A 1 218 ? -4.196 -1.097 4.083 1.00 95.00 218 ASN A N 1
ATOM 1681 C CA . ASN A 1 218 ? -3.012 -0.346 3.707 1.00 95.00 218 ASN A CA 1
ATOM 1682 C C . ASN A 1 218 ? -3.136 1.060 4.307 1.00 95.00 218 ASN A C 1
ATOM 1684 O O . ASN A 1 218 ? -3.892 1.899 3.815 1.00 95.00 218 ASN A O 1
ATOM 1688 N N . ALA A 1 219 ? -2.460 1.266 5.431 1.00 95.25 219 ALA A N 1
ATOM 1689 C CA . ALA A 1 219 ? -2.566 2.454 6.262 1.00 95.25 219 ALA A CA 1
ATOM 1690 C C . ALA A 1 219 ? -1.172 2.936 6.704 1.00 95.25 219 ALA A C 1
ATOM 1692 O O . ALA A 1 219 ? -0.856 2.880 7.899 1.00 95.25 219 ALA A O 1
ATOM 1693 N N . PRO A 1 220 ? -0.299 3.371 5.770 1.00 94.81 220 PRO A N 1
ATOM 1694 C CA . PRO A 1 220 ? 0.983 3.940 6.148 1.00 94.81 220 PRO A CA 1
ATOM 1695 C C . PRO A 1 220 ? 0.772 5.237 6.937 1.00 94.81 220 PRO A C 1
ATOM 1697 O O . PRO A 1 220 ? 0.045 6.145 6.526 1.00 94.81 220 PRO A O 1
ATOM 1700 N N . ILE A 1 221 ? 1.443 5.308 8.076 1.00 95.06 221 ILE A N 1
ATOM 1701 C CA . ILE A 1 221 ? 1.711 6.529 8.823 1.00 95.06 221 ILE A CA 1
ATOM 1702 C C . ILE A 1 221 ? 2.997 7.113 8.216 1.00 95.06 221 ILE A C 1
ATOM 1704 O O . ILE A 1 221 ? 4.009 6.407 8.204 1.00 95.06 221 ILE A O 1
ATOM 1708 N N . PRO A 1 222 ? 2.972 8.336 7.665 1.00 90.50 222 PRO A N 1
ATOM 1709 C CA . PRO A 1 222 ? 4.175 8.993 7.170 1.00 90.50 222 PRO A CA 1
ATOM 1710 C C . PRO A 1 222 ? 5.177 9.224 8.302 1.00 90.50 222 PRO A C 1
ATOM 1712 O O . PRO A 1 222 ? 4.765 9.456 9.442 1.00 90.50 222 PRO A O 1
ATOM 1715 N N . ASP A 1 223 ? 6.470 9.204 7.986 1.00 80.69 223 ASP A N 1
ATOM 1716 C CA . ASP A 1 223 ? 7.479 9.715 8.913 1.00 80.69 223 ASP A CA 1
ATOM 1717 C C . ASP A 1 223 ? 7.207 11.204 9.189 1.00 80.69 223 ASP A C 1
ATOM 1719 O O . ASP A 1 223 ? 6.768 11.939 8.298 1.00 80.69 223 ASP A O 1
ATOM 1723 N N . ALA A 1 224 ? 7.378 11.604 10.451 1.00 60.53 224 ALA A N 1
ATOM 1724 C CA . ALA A 1 224 ? 7.161 12.975 10.912 1.00 60.53 224 ALA A CA 1
ATOM 1725 C C . ALA A 1 224 ? 8.331 13.893 10.545 1.00 60.53 224 ALA A C 1
ATOM 1727 O O . ALA A 1 224 ? 9.485 13.408 10.571 1.00 60.53 224 ALA A O 1
#

Radius of gyration: 20.43 Å; chains: 1; bounding box: 60×28×58 Å

Foldseek 3Di:
DAPAQWDWAFAPNDIFIWGFLDWFDPFAWEKEFEAQAADPVRHTHGLPQAAIETADAPPDPRDGLKYFYKYFHFHSPPDHPQQQEVVSSVVGGPDIDGPRWIFRWHWDAQPHDYPAFDWGWHHYPSDITTTGGPTTFDPDAWAKEFEFQAQDPVPRHTHGQPQAHIYTADAPPDPRDGLKHFYKYWHDDPPDDHPSDRYPVVSVVVPTDIGTDSIITRIHGHDD

pLDDT: mean 93.73, std 8.09, range [33.59, 98.56]

Secondary structure (DSSP, 8-state):
-----EEEEEETTEEEEEE---B--SSPEEEEEEEEEE-TTS-EEE-TTPPEEES--TTSTT--SEEEEEEEE--TTPPTT---SHHHHHHH-SEEE----EEE--EE-TT---SSSPEEEEEETTEEEEEE--EE--SS-EEEEEEEEEE-TTT--EEE-TTPPEEES--TTSTT--SEEEEEEEE--TT--TTS--SHHHHHHTT-EEEEEEEEEE-PPPP-

Sequence (224 aa):
MSTNFLQEGWAENRPVRFVSAGLTPLTLAGMYVLIRGYDPKGGPLLLARHKQVLDTIPGMSGHSALRLVHFVEVAPDLPVDTVKSVQDVLKRALRVRTPGMVVNAPVVPLEAKSPVYPIVPAWHEGLLAGYLDIGPMPVRTGNAFQCIRGIDKATGKIVPVPGQKLIFDSLPSNPNYSPVRRLHYVRVPEAVEPDALRSVEQIVERRLAVRPTTMFLNAPIPDA